Protein AF-A0A354Z7L0-F1 (afdb_monomer)

Foldseek 3Di:
DDDDDPPPPDDDDFFEKEDECQQDCPVVLVLVSLQVGQKYKYAQNHDYPDPQPPVQPPPQWGWDWDFSDDPVDTQIWIKIKHADVVPVRSRGIIMMTHSFHFPDWDWQDFPDPVFRTWIWTQGPVGIETHDAFDQDDQVRLVNRVLRRVVPDDAFYKYWYFSNHALVVCVVVVHHDQWDWAFDPWDQFLVTGGGTTMIHNDDDPDDDDDWDDDPHRGTMD

Nearest PDB structures (foldseek):
  2f1n-assembly1_A  TM=7.879E-01  e=2.166E-12  Escherichia coli
  6vx4-assembly1_F  TM=7.990E-01  e=5.292E-12  Salmonella enterica subsp. enterica serovar Typhi str. CT18
  6zj8-assembly5_E  TM=4.814E-01  e=3.486E+00  Bordetella pertussis Tohama I
  6zj8-assembly7_G  TM=3.966E-01  e=4.168E+00  Bordetella pertussis Tohama I
  4i5s-assembly1_B  TM=3.093E-01  e=9.595E+00  Streptococcus mutans UA159

Structure (mmCIF, N/CA/C/O backbone):
data_AF-A0A354Z7L0-F1
#
_entry.id   AF-A0A354Z7L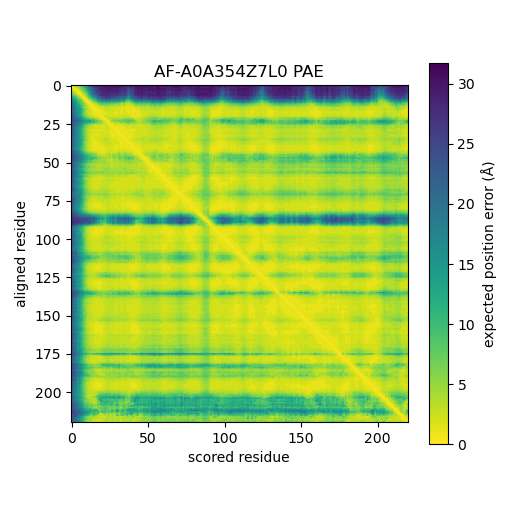0-F1
#
loop_
_atom_site.group_PDB
_atom_site.id
_atom_site.type_symbol
_atom_site.label_atom_id
_atom_site.label_alt_id
_atom_site.label_comp_id
_atom_site.label_asym_id
_atom_site.label_entity_id
_atom_site.label_seq_id
_atom_site.pdbx_PDB_ins_code
_atom_site.Cartn_x
_atom_site.Cartn_y
_atom_site.Cartn_z
_atom_site.occupancy
_atom_site.B_iso_or_equiv
_atom_site.auth_seq_id
_atom_site.auth_comp_id
_atom_site.auth_asym_id
_atom_site.auth_atom_id
_atom_site.pdbx_PDB_model_num
ATOM 1 N N . MET A 1 1 ? -7.844 -40.130 16.428 1.00 46.38 1 MET A N 1
ATOM 2 C CA . MET A 1 1 ? -7.845 -38.692 16.078 1.00 46.38 1 MET A CA 1
ATOM 3 C C . MET A 1 1 ? -6.907 -38.499 14.895 1.00 46.38 1 MET A C 1
ATOM 5 O O . MET A 1 1 ? -5.759 -38.915 15.020 1.00 46.38 1 MET A O 1
ATOM 9 N N . PRO A 1 2 ? -7.361 -37.985 13.740 1.00 39.88 2 PRO A N 1
ATOM 10 C CA . PRO A 1 2 ? -6.470 -37.783 12.602 1.00 39.88 2 PRO A CA 1
ATOM 11 C C . PRO A 1 2 ? -5.439 -36.697 12.940 1.00 39.88 2 PRO A C 1
ATOM 13 O O . PRO A 1 2 ? -5.799 -35.607 13.385 1.00 39.88 2 PRO A O 1
ATOM 16 N N . LYS A 1 3 ? -4.151 -37.025 12.777 1.00 42.66 3 LYS A N 1
ATOM 17 C CA . LYS A 1 3 ? -3.035 -36.082 12.919 1.00 42.66 3 LYS A CA 1
ATOM 18 C C . LYS A 1 3 ? -3.167 -35.022 11.824 1.00 42.66 3 LYS A C 1
ATOM 20 O O . LYS A 1 3 ? -3.229 -35.373 10.650 1.00 42.66 3 LYS A O 1
ATOM 25 N N . GLN A 1 4 ? -3.232 -33.748 12.209 1.00 42.94 4 GLN A N 1
ATOM 26 C CA . GLN A 1 4 ? -3.106 -32.644 11.258 1.00 42.94 4 GLN A CA 1
ATOM 27 C C . GLN A 1 4 ? -1.730 -32.728 10.593 1.00 42.94 4 GLN A C 1
ATOM 29 O O . GLN A 1 4 ? -0.717 -32.833 11.285 1.00 42.94 4 GLN A O 1
ATOM 34 N N . ASP A 1 5 ? -1.710 -32.711 9.262 1.00 45.84 5 ASP A N 1
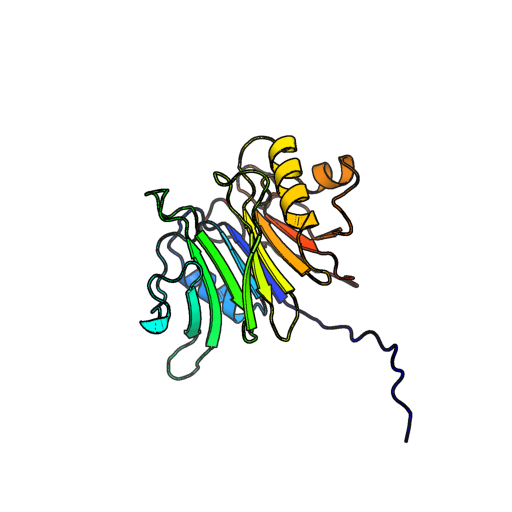ATOM 35 C CA . ASP A 1 5 ? -0.480 -32.634 8.481 1.00 45.84 5 ASP A CA 1
ATOM 36 C C . ASP A 1 5 ? 0.184 -31.265 8.734 1.00 45.84 5 ASP A C 1
ATOM 38 O O . ASP A 1 5 ? -0.417 -30.231 8.416 1.00 45.84 5 ASP A O 1
ATOM 42 N N . PRO A 1 6 ? 1.400 -31.219 9.309 1.00 48.91 6 PRO A N 1
ATOM 43 C CA . PRO A 1 6 ? 2.107 -29.969 9.581 1.00 48.91 6 PRO A CA 1
ATOM 44 C C . PRO A 1 6 ? 2.493 -29.195 8.306 1.00 48.91 6 PRO A C 1
ATOM 46 O O . PRO A 1 6 ? 2.913 -28.043 8.412 1.00 48.91 6 PRO A O 1
ATOM 49 N N . ASN A 1 7 ? 2.326 -29.786 7.115 1.00 45.81 7 ASN A N 1
ATOM 50 C CA . ASN A 1 7 ? 2.618 -29.166 5.821 1.00 45.81 7 ASN A CA 1
ATOM 51 C C . ASN A 1 7 ? 1.381 -28.646 5.069 1.00 45.81 7 ASN A C 1
ATOM 53 O O . ASN A 1 7 ? 1.510 -28.176 3.933 1.00 45.81 7 ASN A O 1
ATOM 57 N N . ALA A 1 8 ? 0.187 -28.683 5.671 1.00 45.38 8 ALA A N 1
ATOM 58 C CA . ALA A 1 8 ? -1.007 -28.114 5.053 1.00 45.38 8 ALA A CA 1
ATOM 59 C C . ALA A 1 8 ? -0.840 -26.593 4.869 1.00 45.38 8 ALA A C 1
ATOM 61 O O . ALA A 1 8 ? -1.015 -25.796 5.795 1.00 45.38 8 ALA A O 1
ATOM 62 N N . THR A 1 9 ? -0.491 -26.177 3.649 1.00 54.75 9 THR A N 1
ATOM 63 C CA . THR A 1 9 ? -0.377 -24.762 3.290 1.00 54.75 9 THR A CA 1
ATOM 64 C C . THR A 1 9 ? -1.772 -24.158 3.372 1.00 54.75 9 THR A C 1
ATOM 66 O O . THR A 1 9 ? -2.635 -24.443 2.545 1.00 54.75 9 THR A O 1
ATOM 69 N N . THR A 1 10 ? -2.034 -23.359 4.404 1.00 57.91 10 THR A N 1
ATOM 70 C CA . THR A 1 10 ? -3.358 -22.776 4.623 1.00 57.91 10 THR A CA 1
ATOM 71 C C . THR A 1 10 ? -3.603 -21.691 3.574 1.00 57.91 10 THR A C 1
ATOM 73 O O . THR A 1 10 ? -3.111 -20.567 3.691 1.00 57.91 10 THR A O 1
ATOM 76 N N . THR A 1 11 ? -4.353 -22.018 2.520 1.00 69.25 11 THR A N 1
ATOM 77 C CA . THR A 1 11 ? -4.775 -21.036 1.516 1.00 69.25 11 THR A CA 1
ATOM 78 C C . THR A 1 11 ? -5.733 -20.040 2.161 1.00 69.25 11 THR A C 1
ATOM 80 O O . THR A 1 11 ? -6.809 -20.405 2.634 1.00 69.25 11 THR A O 1
ATOM 83 N N . ARG A 1 12 ? -5.364 -18.755 2.165 1.00 77.88 12 ARG A N 1
ATOM 84 C CA . ARG A 1 12 ? -6.198 -17.678 2.711 1.00 77.88 12 ARG A CA 1
ATOM 85 C C . ARG A 1 12 ? -6.602 -16.701 1.618 1.00 77.88 12 ARG A C 1
ATOM 87 O O . ARG A 1 12 ? -5.752 -16.033 1.036 1.00 77.88 12 ARG A O 1
ATOM 94 N N . LYS A 1 13 ? -7.911 -16.556 1.403 1.00 85.75 13 LYS A N 1
ATOM 95 C CA . LYS A 1 13 ? -8.469 -15.507 0.542 1.00 85.75 13 LYS A CA 1
ATOM 96 C C . LYS A 1 13 ? -8.341 -14.146 1.228 1.00 85.75 13 LYS A C 1
ATOM 98 O O . LYS A 1 13 ? -8.629 -14.033 2.420 1.00 85.75 13 LYS A O 1
ATOM 103 N N . ARG A 1 14 ? -7.905 -13.129 0.482 1.00 87.94 14 ARG A N 1
ATOM 104 C CA . ARG A 1 14 ? -7.758 -11.750 0.966 1.00 87.94 14 ARG A CA 1
ATOM 105 C C . ARG A 1 14 ? -8.180 -10.761 -0.099 1.00 87.94 14 ARG A C 1
ATOM 107 O O . ARG A 1 14 ? -7.922 -10.990 -1.279 1.00 87.94 14 ARG A O 1
ATOM 114 N N . LYS A 1 15 ? -8.771 -9.654 0.336 1.00 93.31 15 LYS A N 1
ATOM 115 C CA . LYS A 1 15 ? -8.988 -8.476 -0.502 1.00 93.31 15 LYS A CA 1
ATOM 116 C C . LYS A 1 15 ? -7.972 -7.412 -0.114 1.00 93.31 15 LYS A C 1
ATOM 118 O O . LYS A 1 15 ? -8.000 -6.913 1.009 1.00 93.31 15 LYS A O 1
ATOM 123 N N . ILE A 1 16 ? -7.067 -7.087 -1.023 1.00 94.06 16 ILE A N 1
ATOM 124 C CA . ILE A 1 16 ? -6.065 -6.038 -0.836 1.00 94.06 16 ILE A CA 1
ATOM 125 C C . ILE A 1 16 ? -6.309 -4.951 -1.877 1.00 94.06 16 ILE A C 1
ATOM 127 O O . ILE A 1 16 ? -6.764 -5.269 -2.969 1.00 94.06 16 ILE A O 1
ATOM 131 N N . GLY A 1 17 ? -6.041 -3.700 -1.521 1.00 95.38 17 GLY A N 1
ATOM 132 C CA . GLY A 1 17 ? -6.197 -2.560 -2.416 1.00 95.38 17 GLY A CA 1
ATOM 133 C C . GLY A 1 17 ? -5.012 -1.604 -2.340 1.00 95.38 17 GLY A C 1
ATOM 134 O O . GLY A 1 17 ? -4.324 -1.528 -1.313 1.00 95.38 17 GLY A O 1
ATOM 135 N N . THR A 1 18 ? -4.773 -0.860 -3.413 1.00 96.88 18 THR A N 1
ATOM 136 C CA . THR A 1 18 ? -3.869 0.284 -3.409 1.00 96.88 18 THR A CA 1
ATOM 137 C C . THR A 1 18 ? -4.400 1.453 -4.227 1.00 96.88 18 THR A C 1
ATOM 139 O O . THR A 1 18 ? -5.145 1.262 -5.186 1.00 96.88 18 THR A O 1
ATOM 142 N N . TRP A 1 19 ? -4.067 2.675 -3.810 1.00 95.50 19 TRP A N 1
ATOM 143 C CA . TRP A 1 19 ? -4.499 3.878 -4.506 1.00 95.50 19 TRP A CA 1
ATOM 144 C C . TRP A 1 19 ? -3.589 5.081 -4.219 1.00 95.50 19 TRP A C 1
ATOM 146 O O . TRP A 1 19 ? -3.439 5.504 -3.065 1.00 95.50 19 TRP A O 1
ATOM 156 N N . ASN A 1 20 ? -3.056 5.679 -5.287 1.00 94.38 20 ASN A N 1
ATOM 157 C CA . ASN A 1 20 ? -2.434 6.996 -5.253 1.00 94.38 20 ASN A CA 1
ATOM 158 C C . ASN A 1 20 ? -3.501 8.106 -5.350 1.00 94.38 20 ASN A C 1
ATOM 160 O O . ASN A 1 20 ? -4.166 8.301 -6.370 1.00 94.38 20 ASN A O 1
ATOM 164 N N . MET A 1 21 ? -3.669 8.855 -4.263 1.00 92.69 21 MET A N 1
ATOM 165 C CA . MET A 1 21 ? -4.727 9.854 -4.127 1.00 92.69 21 MET A CA 1
ATOM 166 C C . MET A 1 21 ? -4.380 11.213 -4.757 1.00 92.69 21 MET A C 1
ATOM 168 O O . MET A 1 21 ? -5.267 12.057 -4.827 1.00 92.69 21 MET A O 1
ATOM 172 N N . GLN A 1 22 ? -3.134 11.466 -5.178 1.00 86.62 22 GLN A N 1
ATOM 173 C CA . GLN A 1 22 ? -2.674 12.764 -5.716 1.00 86.62 22 GLN A CA 1
ATOM 174 C C . GLN A 1 22 ? -3.018 14.004 -4.867 1.00 86.62 22 GLN A C 1
ATOM 176 O O . GLN A 1 22 ? -3.301 15.097 -5.362 1.00 86.62 22 GLN A O 1
ATOM 181 N N . GLY A 1 23 ? -3.030 13.860 -3.549 1.00 80.12 23 GLY A N 1
ATOM 182 C CA . GLY A 1 23 ? -3.433 14.915 -2.623 1.00 80.12 23 GLY A CA 1
ATOM 183 C C . GLY A 1 23 ? -4.947 15.121 -2.524 1.00 80.12 23 GLY A C 1
ATOM 184 O O . GLY A 1 23 ? -5.374 16.061 -1.852 1.00 80.12 23 GLY A O 1
ATOM 185 N N . SER A 1 24 ? -5.759 14.266 -3.155 1.00 80.12 24 SER A N 1
ATOM 186 C CA . SER A 1 24 ? -7.216 14.266 -3.018 1.00 80.12 24 SER A CA 1
ATOM 187 C C . SER A 1 24 ? -7.622 14.121 -1.554 1.00 80.12 24 SER A C 1
ATOM 189 O O . SER A 1 24 ? -7.037 13.360 -0.788 1.00 80.12 24 SER A O 1
ATOM 191 N N . THR A 1 25 ? -8.676 14.828 -1.161 1.00 78.25 25 THR A N 1
ATOM 192 C CA . THR A 1 25 ? -9.272 14.741 0.178 1.00 78.25 25 THR A CA 1
ATOM 193 C C . THR A 1 25 ? -10.512 13.843 0.195 1.00 78.25 25 THR A C 1
ATOM 195 O O . THR A 1 25 ? -11.283 13.863 1.158 1.00 78.25 25 THR A O 1
ATOM 198 N N . ASN A 1 26 ? -10.722 13.018 -0.844 1.00 85.00 26 ASN A N 1
ATOM 199 C CA . ASN A 1 26 ? -11.892 12.144 -0.972 1.00 85.00 26 ASN A CA 1
ATOM 200 C C . ASN A 1 26 ? -11.814 10.890 -0.079 1.00 85.00 26 ASN A C 1
ATOM 202 O O . ASN A 1 26 ? -11.800 9.737 -0.515 1.00 85.00 26 ASN A O 1
ATOM 206 N N . TRP A 1 27 ? -11.823 11.116 1.228 1.00 88.44 27 TRP A N 1
ATOM 207 C CA . TRP A 1 27 ? -11.784 10.063 2.236 1.00 88.44 27 TRP A CA 1
ATOM 208 C C . TRP A 1 27 ? -13.086 9.266 2.355 1.00 88.44 27 TRP A C 1
ATOM 210 O O . TRP A 1 27 ? -13.089 8.188 2.950 1.00 88.44 27 TRP A O 1
ATOM 220 N N . ASN A 1 28 ? -14.183 9.735 1.753 1.00 89.19 28 ASN A N 1
ATOM 221 C CA . ASN A 1 28 ? -15.405 8.940 1.611 1.00 89.19 28 ASN A CA 1
ATOM 222 C C . ASN A 1 28 ? -15.177 7.738 0.687 1.00 89.19 28 ASN A C 1
ATOM 224 O O . ASN A 1 28 ? -15.649 6.637 0.977 1.00 89.19 28 ASN A O 1
ATOM 228 N N . GLN A 1 29 ? -14.394 7.929 -0.374 1.00 90.56 29 GLN A N 1
ATOM 229 C CA . GLN A 1 29 ? -13.997 6.860 -1.280 1.00 90.56 29 GLN A CA 1
ATOM 230 C C . GLN A 1 29 ? -13.016 5.891 -0.598 1.00 90.56 29 GLN A C 1
ATOM 232 O O . GLN A 1 29 ? -13.248 4.682 -0.616 1.00 90.56 29 GLN A O 1
ATOM 237 N N . VAL A 1 30 ? -12.022 6.406 0.141 1.00 92.31 30 VAL A N 1
ATOM 238 C CA . VAL A 1 30 ? -11.156 5.571 1.003 1.00 92.31 30 VAL A CA 1
ATOM 239 C C . VAL A 1 30 ? -11.989 4.744 1.983 1.00 92.31 30 VAL A C 1
ATOM 241 O O . VAL A 1 30 ? -11.768 3.548 2.140 1.00 92.31 30 VAL A O 1
ATOM 244 N N . LYS A 1 31 ? -12.989 5.359 2.623 1.00 92.69 31 LYS A N 1
ATOM 245 C CA . LYS A 1 31 ? -13.903 4.686 3.549 1.00 92.69 31 LYS A CA 1
ATOM 246 C C . LYS A 1 31 ? -14.678 3.557 2.876 1.00 92.69 31 L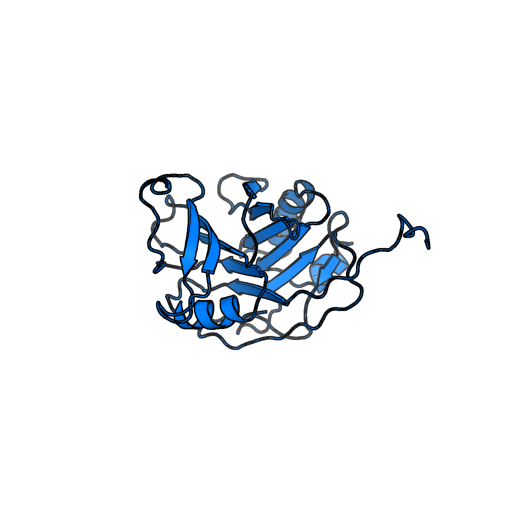YS A C 1
ATOM 248 O O . LYS A 1 31 ? -14.913 2.544 3.527 1.00 92.69 31 LYS A O 1
ATOM 253 N N . ARG A 1 32 ? -15.090 3.705 1.614 1.00 92.12 32 ARG A N 1
ATOM 254 C CA . ARG A 1 32 ? -15.746 2.627 0.859 1.00 92.12 32 ARG A CA 1
ATOM 255 C C . ARG A 1 32 ? -14.783 1.464 0.621 1.00 92.12 32 ARG A C 1
ATOM 257 O O . ARG A 1 32 ? -15.131 0.340 0.966 1.00 92.12 32 ARG A O 1
ATOM 264 N N . ILE A 1 33 ? -13.583 1.745 0.112 1.00 92.62 33 ILE A N 1
ATOM 265 C CA . ILE A 1 33 ? -12.576 0.719 -0.201 1.00 92.62 33 ILE A CA 1
ATOM 266 C C . ILE A 1 33 ? -12.140 -0.004 1.080 1.00 92.62 33 ILE A C 1
ATOM 268 O O . ILE A 1 33 ? -12.260 -1.220 1.174 1.00 92.62 33 ILE A O 1
ATOM 272 N N . ALA A 1 34 ? -11.772 0.736 2.130 1.00 93.31 34 ALA A N 1
ATOM 273 C CA . ALA A 1 34 ? -11.310 0.183 3.407 1.00 93.31 34 ALA A CA 1
ATOM 274 C C . ALA A 1 34 ? -12.345 -0.716 4.114 1.00 93.31 34 ALA A C 1
ATOM 276 O O . ALA A 1 34 ? -11.987 -1.547 4.955 1.00 93.31 34 ALA A O 1
ATOM 277 N N . LYS A 1 35 ? -13.642 -0.551 3.816 1.00 92.12 35 LYS A N 1
ATOM 278 C CA . LYS A 1 35 ? -14.691 -1.451 4.315 1.00 92.12 35 LYS A CA 1
ATOM 279 C C . LYS A 1 35 ? -14.670 -2.807 3.616 1.00 92.12 35 LYS A C 1
ATOM 281 O O . LYS A 1 35 ? -14.923 -3.796 4.300 1.00 92.12 35 LYS A O 1
ATOM 286 N N . ASP A 1 36 ? -14.385 -2.837 2.315 1.00 91.00 36 ASP A N 1
ATOM 287 C CA . ASP A 1 36 ? -14.387 -4.059 1.502 1.00 91.00 36 ASP A CA 1
ATOM 288 C C . ASP A 1 36 ? -13.017 -4.751 1.443 1.00 91.00 36 ASP A C 1
ATOM 290 O O . ASP A 1 36 ? -12.940 -5.938 1.144 1.00 91.00 36 ASP A O 1
ATOM 294 N N . THR A 1 37 ? -11.934 -4.051 1.777 1.00 93.00 37 THR A N 1
ATOM 295 C CA . THR A 1 37 ? -10.582 -4.618 1.797 1.00 93.00 37 THR A CA 1
ATOM 296 C C . THR A 1 37 ? -10.143 -5.043 3.197 1.00 93.00 37 THR A C 1
ATOM 298 O O . THR A 1 37 ? -10.430 -4.374 4.195 1.00 93.00 37 THR A O 1
ATOM 301 N N . ASP A 1 38 ? -9.355 -6.112 3.265 1.00 94.31 38 ASP A N 1
ATOM 302 C CA . ASP A 1 38 ? -8.589 -6.492 4.452 1.00 94.31 38 ASP A CA 1
ATOM 303 C C . ASP A 1 38 ? -7.350 -5.597 4.629 1.00 94.31 38 ASP A C 1
ATOM 305 O O . ASP A 1 38 ? -6.942 -5.323 5.760 1.00 94.31 38 ASP A O 1
ATOM 309 N N . LEU A 1 39 ? -6.791 -5.106 3.517 1.00 94.88 39 LEU A N 1
ATOM 310 C CA . LEU A 1 39 ? -5.653 -4.192 3.474 1.00 94.88 39 LEU A CA 1
ATOM 311 C C . LEU A 1 39 ? -5.853 -3.112 2.410 1.00 94.88 39 LEU A C 1
ATOM 313 O O . LEU A 1 39 ? -6.246 -3.427 1.291 1.00 94.88 39 LEU A O 1
ATOM 317 N N . LEU A 1 40 ? -5.480 -1.874 2.719 1.00 97.06 40 LEU A N 1
ATOM 318 C CA . LEU A 1 40 ? -5.406 -0.786 1.755 1.00 97.06 40 LEU A CA 1
ATOM 319 C C . LEU A 1 40 ? -4.106 0.013 1.926 1.00 97.06 40 LEU A C 1
ATOM 321 O O . LEU A 1 40 ? -3.840 0.548 3.004 1.00 97.06 40 LEU A O 1
ATOM 325 N N . ALA A 1 41 ? -3.308 0.092 0.861 1.00 97.94 41 ALA A N 1
ATOM 326 C CA . ALA A 1 41 ? -2.094 0.900 0.778 1.00 97.94 41 ALA A CA 1
ATOM 327 C C . ALA A 1 41 ? -2.374 2.199 0.011 1.00 97.94 41 ALA A C 1
ATOM 329 O O . ALA A 1 41 ? -2.734 2.154 -1.163 1.00 97.94 41 ALA A O 1
ATOM 330 N N . LEU A 1 42 ? -2.204 3.350 0.655 1.00 96.62 42 LEU A N 1
ATOM 331 C CA . LEU A 1 42 ? -2.458 4.653 0.038 1.00 96.62 42 LEU A CA 1
ATOM 332 C C . LEU A 1 42 ? -1.182 5.473 -0.077 1.00 96.62 42 LEU A C 1
ATOM 334 O O . LEU A 1 42 ? -0.307 5.405 0.800 1.00 96.62 42 LEU A O 1
ATOM 338 N N . GLN A 1 43 ? -1.125 6.282 -1.128 1.00 95.56 43 GLN A N 1
ATOM 339 C CA . GLN A 1 43 ? -0.061 7.242 -1.388 1.00 95.56 43 GLN A CA 1
ATOM 340 C C . GLN A 1 43 ? -0.657 8.632 -1.621 1.00 95.56 43 GLN A C 1
ATOM 342 O O . GLN A 1 43 ? -1.783 8.755 -2.096 1.00 95.56 43 GLN A O 1
ATOM 347 N N . GLU A 1 44 ? 0.105 9.674 -1.282 1.00 92.50 44 GLU A N 1
ATOM 348 C CA . GLU A 1 44 ? -0.270 11.081 -1.505 1.00 92.50 44 GLU A CA 1
ATOM 349 C C . GLU A 1 44 ? -1.666 11.425 -0.965 1.00 92.50 44 GLU A C 1
ATOM 351 O O . GLU A 1 44 ? -2.489 12.027 -1.638 1.00 92.50 44 GLU A O 1
ATOM 356 N N . THR A 1 45 ? -1.972 11.036 0.267 1.00 88.50 45 THR A N 1
ATOM 357 C CA . THR A 1 45 ? -3.336 11.104 0.820 1.00 88.50 45 THR A CA 1
ATOM 358 C C . THR A 1 45 ? -3.842 12.509 1.156 1.00 88.50 45 THR A C 1
ATOM 36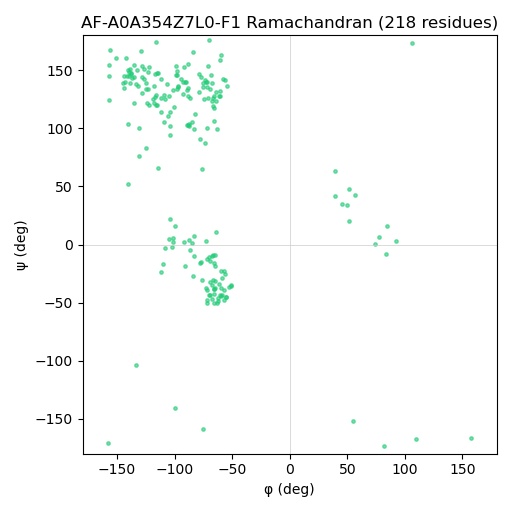0 O O . THR A 1 45 ? -4.917 12.639 1.744 1.00 88.50 45 THR A O 1
ATOM 363 N N . GLY A 1 46 ? -3.053 13.548 0.868 1.00 81.88 46 GLY A N 1
ATOM 364 C CA . GLY A 1 46 ? -3.372 14.926 1.223 1.00 81.88 46 GLY A CA 1
ATOM 365 C C . GLY A 1 46 ? -3.652 15.090 2.718 1.00 81.88 46 GLY A C 1
ATOM 366 O O . GLY A 1 46 ? -3.183 14.323 3.565 1.00 81.88 46 GLY A O 1
ATOM 367 N N . SER A 1 47 ? -4.481 16.081 3.045 1.00 80.44 47 SER A N 1
ATOM 368 C CA . SER A 1 47 ? -5.015 16.243 4.397 1.00 80.44 47 SER A CA 1
ATOM 369 C C . SER A 1 47 ? -5.935 15.077 4.767 1.00 80.44 47 SER A C 1
ATOM 371 O O . SER A 1 47 ? -6.888 14.767 4.050 1.00 80.44 47 SER A O 1
ATOM 373 N N . HIS A 1 48 ? -5.680 14.454 5.919 1.00 80.94 48 HIS A N 1
ATOM 374 C CA . HIS A 1 48 ? -6.469 13.327 6.409 1.00 80.94 48 HIS A CA 1
ATOM 375 C C . HIS A 1 48 ? -7.539 13.741 7.440 1.00 80.94 48 HIS A C 1
ATOM 377 O O . HIS A 1 48 ? -7.300 14.628 8.261 1.00 80.94 48 HIS A O 1
ATOM 383 N N . PRO A 1 49 ? -8.688 13.043 7.520 1.00 82.00 49 PRO A N 1
ATOM 384 C CA . PRO A 1 49 ? -9.744 13.303 8.499 1.00 82.00 49 PRO A CA 1
ATOM 385 C C . PRO A 1 49 ? -9.523 12.541 9.814 1.00 82.00 49 PRO A C 1
ATOM 387 O O . PRO A 1 49 ? -10.389 12.540 10.693 1.00 82.00 49 PRO A O 1
ATOM 390 N N . PHE A 1 50 ? -8.408 11.816 9.947 1.00 86.44 50 PHE A N 1
ATOM 391 C CA . PHE A 1 50 ? -8.164 10.994 11.120 1.00 86.44 50 PHE A CA 1
ATOM 392 C C . PHE A 1 50 ? -8.099 11.836 12.392 1.00 86.44 50 PHE A C 1
ATOM 394 O O . PHE A 1 50 ? -7.300 12.762 12.518 1.00 86.44 50 PHE A O 1
ATOM 401 N N . ARG A 1 51 ? -8.893 11.436 13.385 1.00 86.88 51 ARG A N 1
ATOM 402 C CA . ARG A 1 51 ? -8.706 11.870 14.768 1.00 86.88 51 ARG A CA 1
ATOM 403 C C . ARG A 1 51 ? -7.559 11.071 15.368 1.00 86.88 51 ARG A C 1
ATOM 405 O O . ARG A 1 51 ? -7.768 9.973 15.881 1.00 86.88 51 ARG A O 1
ATOM 412 N N . VAL A 1 52 ? -6.350 11.608 15.244 1.00 88.50 52 VAL A N 1
ATOM 413 C CA . VAL A 1 52 ? -5.143 10.986 15.788 1.00 88.50 52 VAL A CA 1
ATOM 414 C C . VAL A 1 52 ? -5.167 11.101 17.319 1.00 88.50 52 VAL A C 1
ATOM 416 O O . VAL A 1 52 ? -5.322 12.207 17.842 1.00 88.50 52 VAL A O 1
ATOM 419 N N . PRO A 1 53 ? -5.019 9.992 18.068 1.00 92.00 53 PRO A N 1
ATOM 420 C CA . PRO A 1 53 ? -4.898 10.048 19.521 1.00 92.00 53 PRO A CA 1
ATOM 421 C C . PRO A 1 53 ? -3.708 10.914 19.944 1.00 92.00 53 PRO A C 1
ATOM 423 O O . PRO A 1 53 ? -2.642 10.830 19.337 1.00 92.00 53 PRO A O 1
ATOM 426 N N . LYS A 1 54 ? -3.844 11.682 21.035 1.00 92.62 54 LYS A N 1
ATOM 427 C CA . LYS A 1 54 ? -2.762 12.545 21.555 1.00 92.62 54 LYS A CA 1
ATOM 428 C C . LYS A 1 54 ? -1.436 11.792 21.740 1.00 92.62 54 LYS A C 1
ATOM 430 O O . LYS A 1 54 ? -0.385 12.333 21.432 1.00 92.62 54 LYS A O 1
ATOM 435 N N . SER A 1 55 ? -1.490 10.519 22.144 1.00 93.50 55 SER A N 1
ATOM 436 C CA . SER A 1 55 ? -0.318 9.645 22.325 1.00 93.50 55 SER A CA 1
ATOM 437 C C . SER A 1 55 ? 0.440 9.290 21.037 1.00 93.50 55 SER A C 1
ATOM 439 O O . SER A 1 55 ? 1.497 8.661 21.100 1.00 93.50 55 SER A O 1
ATOM 441 N N . GLN A 1 56 ? -0.105 9.626 19.868 1.00 92.62 56 GLN A N 1
ATOM 442 C CA . GLN A 1 56 ? 0.499 9.376 18.558 1.00 92.62 56 GLN A CA 1
ATOM 443 C C . GLN A 1 56 ? 0.966 10.658 17.868 1.00 92.62 56 GLN A C 1
ATOM 445 O O . GLN A 1 56 ? 1.774 10.583 16.946 1.00 92.62 56 GLN A O 1
ATOM 450 N N . VAL A 1 57 ? 0.492 11.824 18.309 1.00 87.25 57 VAL A N 1
ATOM 451 C CA . VAL A 1 57 ? 0.884 13.110 17.728 1.00 87.25 57 VAL A CA 1
ATOM 452 C C . VAL A 1 57 ? 2.396 13.301 17.872 1.00 87.25 57 VAL A C 1
ATOM 454 O O . VAL A 1 57 ? 2.963 13.074 18.935 1.00 87.25 57 VAL A O 1
ATOM 457 N N . GLY A 1 58 ? 3.053 13.695 16.779 1.00 84.38 58 GLY A N 1
ATOM 458 C CA . GLY A 1 58 ? 4.497 13.954 16.746 1.00 84.38 58 GLY A CA 1
ATOM 459 C C . GLY A 1 58 ? 5.376 12.717 16.548 1.00 84.38 58 GLY A C 1
ATOM 460 O O . GLY A 1 58 ? 6.569 12.872 16.298 1.00 84.38 58 GLY A O 1
ATOM 461 N N . LYS A 1 59 ? 4.819 11.4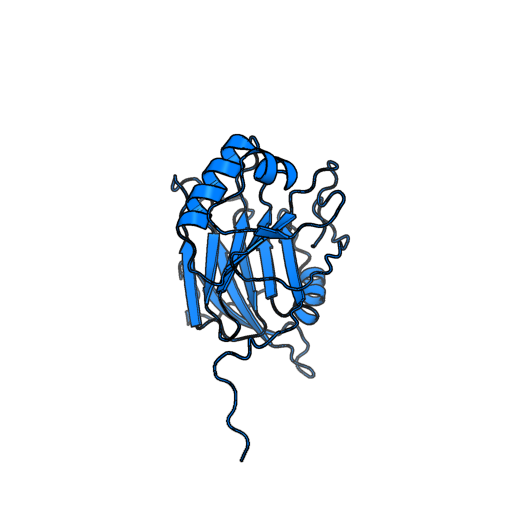98 16.589 1.00 89.31 59 LYS A N 1
ATOM 462 C CA . LYS A 1 59 ? 5.590 10.290 16.270 1.00 89.31 59 LYS A CA 1
ATOM 463 C C . LYS A 1 59 ? 5.966 10.256 14.783 1.00 89.31 59 LYS A C 1
ATOM 465 O O . LYS A 1 59 ? 5.147 10.663 13.958 1.00 89.31 59 LYS A O 1
ATOM 470 N N . PRO A 1 60 ? 7.146 9.707 14.422 1.00 90.81 60 PRO A N 1
ATOM 471 C CA . PRO A 1 60 ? 7.552 9.564 13.022 1.00 90.81 60 PRO A CA 1
ATOM 472 C C . PRO A 1 60 ? 6.542 8.766 12.194 1.00 90.81 60 PRO A C 1
ATOM 474 O O . PRO A 1 60 ? 6.256 9.117 11.057 1.00 90.81 60 PRO A O 1
ATOM 477 N N . ILE A 1 61 ? 5.971 7.717 12.790 1.00 95.50 61 ILE A N 1
ATOM 478 C CA . ILE A 1 61 ? 4.852 6.956 12.238 1.00 95.50 61 ILE A CA 1
ATOM 479 C C . ILE A 1 61 ? 3.738 6.976 13.277 1.00 95.50 61 ILE A C 1
ATOM 481 O O . ILE A 1 61 ? 3.923 6.524 14.411 1.00 95.50 61 ILE A O 1
ATOM 485 N N . MET A 1 62 ? 2.574 7.478 12.887 1.00 95.25 62 MET A N 1
ATOM 486 C CA . MET A 1 62 ? 1.386 7.482 13.729 1.00 95.25 62 MET A CA 1
ATOM 487 C C . MET A 1 62 ? 0.646 6.158 13.545 1.00 95.25 62 MET A C 1
ATOM 489 O O . MET A 1 62 ? 0.333 5.773 12.420 1.00 95.25 62 MET A O 1
ATOM 493 N N . ARG A 1 63 ? 0.363 5.456 14.647 1.00 95.94 63 ARG A N 1
ATOM 494 C CA . ARG A 1 63 ? -0.382 4.190 14.645 1.00 95.94 63 ARG A CA 1
ATOM 495 C C . ARG A 1 63 ? -1.615 4.280 15.523 1.00 95.94 63 ARG A C 1
ATOM 497 O O . ARG A 1 63 ? -1.503 4.507 16.726 1.00 95.94 63 ARG A O 1
ATOM 504 N N . PHE A 1 64 ? -2.793 4.089 14.949 1.00 96.62 64 PHE A N 1
ATOM 505 C CA . PHE A 1 64 ? -4.047 4.225 15.687 1.00 96.62 64 PHE A CA 1
ATOM 506 C C . PHE A 1 64 ? -5.178 3.434 15.036 1.00 96.62 64 PHE A C 1
ATOM 508 O O . PHE A 1 64 ? -5.074 2.979 13.902 1.00 96.62 64 PHE A O 1
ATOM 515 N N . THR A 1 65 ? -6.280 3.286 15.762 1.00 96.50 65 THR A N 1
ATOM 516 C CA . THR A 1 65 ? -7.514 2.703 15.234 1.00 96.50 65 THR A CA 1
ATOM 517 C C . THR A 1 65 ? -8.458 3.817 14.797 1.00 96.50 65 THR A C 1
ATOM 519 O O . THR A 1 65 ? -8.648 4.793 15.523 1.00 96.50 65 THR A O 1
ATOM 522 N N . HIS A 1 66 ? -9.072 3.670 13.625 1.00 95.12 66 HIS A N 1
ATOM 523 C CA . HIS A 1 66 ? -10.069 4.597 13.101 1.00 95.12 66 HIS A CA 1
ATOM 524 C C . HIS A 1 66 ? -11.368 3.868 12.748 1.00 95.12 66 HIS A C 1
ATOM 526 O O . HIS A 1 66 ? -11.347 2.777 12.178 1.00 95.12 66 HIS A O 1
ATOM 532 N N . ASN A 1 67 ? -12.508 4.483 13.073 1.00 94.50 67 ASN A N 1
ATOM 533 C CA . ASN A 1 67 ? -13.824 3.950 12.740 1.00 94.50 67 ASN A CA 1
ATOM 534 C C . ASN A 1 67 ? -14.261 4.437 11.349 1.00 94.50 67 ASN A C 1
ATOM 536 O O . ASN A 1 67 ? -14.753 5.552 11.196 1.00 94.50 67 ASN A O 1
ATOM 540 N N . PHE A 1 68 ? -14.158 3.563 10.350 1.00 93.75 68 PHE A N 1
ATOM 541 C CA . PHE A 1 68 ? -14.669 3.771 8.993 1.00 93.75 68 PHE A CA 1
ATOM 542 C C . PHE A 1 68 ? -16.165 3.436 8.858 1.00 93.75 68 PHE A C 1
ATOM 544 O O . PHE A 1 68 ? -16.714 3.419 7.760 1.00 93.75 68 PHE A O 1
ATOM 551 N N . GLY A 1 69 ? -16.866 3.155 9.952 1.00 91.88 69 GLY A N 1
ATOM 552 C CA . GLY A 1 69 ? -18.295 2.867 9.989 1.00 91.88 69 GLY A CA 1
ATOM 553 C C . GLY A 1 69 ? -19.130 4.072 10.417 1.00 91.88 69 GLY A C 1
ATOM 554 O O . GLY A 1 69 ? -18.894 5.217 10.019 1.00 91.88 69 GLY A O 1
ATOM 555 N N . THR A 1 70 ? -20.149 3.782 11.217 1.00 91.06 70 THR A N 1
ATOM 556 C CA . THR A 1 70 ? -20.896 4.769 12.008 1.00 91.06 70 THR A CA 1
ATOM 557 C C . THR A 1 70 ? -20.692 4.463 13.492 1.00 91.06 70 THR A C 1
ATOM 559 O O . THR A 1 70 ? -20.109 3.436 13.841 1.00 91.06 70 THR A O 1
ATOM 562 N N . ARG A 1 71 ? -21.196 5.312 14.395 1.00 91.06 71 ARG A N 1
ATOM 563 C CA . ARG A 1 71 ? -21.188 4.997 15.835 1.00 91.06 71 ARG A CA 1
ATOM 564 C C . ARG A 1 71 ? -22.008 3.740 16.163 1.00 91.06 71 ARG A C 1
ATOM 566 O O . ARG A 1 71 ? -21.627 2.997 17.053 1.00 91.06 71 ARG A O 1
ATOM 573 N N . ARG A 1 72 ? -23.109 3.500 15.436 1.00 94.19 72 ARG A N 1
ATOM 574 C CA . ARG A 1 72 ? -24.024 2.361 15.659 1.00 94.19 72 ARG A CA 1
ATOM 575 C C . ARG A 1 72 ? -23.565 1.067 14.983 1.00 94.19 72 ARG A C 1
ATOM 577 O O . ARG A 1 72 ? -23.911 -0.013 15.434 1.00 94.19 72 ARG A O 1
ATOM 584 N N . ARG A 1 73 ? -22.813 1.176 13.887 1.00 93.06 73 ARG A N 1
ATOM 585 C CA . ARG A 1 73 ? -22.227 0.048 13.148 1.00 93.06 73 ARG A CA 1
ATOM 586 C C . ARG A 1 73 ? -20.749 0.353 12.906 1.00 93.06 73 ARG A C 1
ATOM 588 O O . ARG A 1 73 ? -20.407 0.837 11.818 1.00 93.06 73 ARG A O 1
ATOM 595 N N . PRO A 1 74 ? -19.901 0.213 13.941 1.00 93.88 74 PRO A N 1
ATOM 596 C CA . PRO A 1 74 ? -18.495 0.559 13.837 1.00 93.88 74 PRO A CA 1
ATOM 597 C C . PRO A 1 74 ? -17.772 -0.401 12.894 1.00 93.88 74 PRO A C 1
ATOM 599 O O . PRO A 1 74 ? -17.995 -1.607 12.912 1.00 93.88 74 PRO A O 1
ATOM 602 N N . ILE A 1 75 ? -16.886 0.154 12.073 1.00 95.12 75 ILE A N 1
ATOM 603 C CA . ILE A 1 75 ? -15.971 -0.601 11.217 1.00 95.12 75 ILE A CA 1
ATOM 604 C C . ILE A 1 75 ? -14.579 -0.097 11.554 1.00 95.12 75 ILE A C 1
ATOM 606 O O . ILE A 1 75 ? -14.059 0.828 10.933 1.00 95.12 75 ILE A O 1
ATOM 610 N N . ASN A 1 76 ? -14.017 -0.661 12.616 1.00 95.75 76 ASN A N 1
ATOM 611 C CA . ASN A 1 76 ? -12.701 -0.276 13.091 1.00 95.75 76 ASN A CA 1
ATOM 612 C C . ASN A 1 76 ? -11.626 -0.862 12.168 1.00 95.75 76 ASN A C 1
ATOM 614 O O . ASN A 1 76 ? -11.706 -2.021 11.747 1.00 95.75 76 ASN A O 1
ATOM 618 N N . ARG A 1 77 ? -10.644 -0.032 11.828 1.00 96.56 77 ARG A N 1
ATOM 619 C CA . ARG A 1 77 ? -9.438 -0.410 11.090 1.00 96.56 77 ARG A CA 1
ATOM 620 C C . ARG A 1 77 ? -8.221 0.167 11.782 1.00 96.56 77 ARG A C 1
ATOM 622 O O . ARG A 1 77 ? -8.299 1.236 12.389 1.00 96.56 77 ARG A O 1
ATOM 629 N N . HIS A 1 78 ? -7.107 -0.527 11.654 1.00 97.31 78 HIS A N 1
ATOM 630 C CA . HIS A 1 78 ? -5.819 -0.102 12.170 1.00 97.31 78 HIS A CA 1
ATOM 631 C C . HIS A 1 78 ? -5.076 0.654 11.079 1.00 97.31 78 HIS A C 1
ATOM 633 O O . HIS A 1 78 ? -4.981 0.189 9.948 1.00 97.31 78 HIS A O 1
ATOM 639 N N . VAL A 1 79 ? -4.585 1.836 11.416 1.00 97.69 79 VAL A N 1
ATOM 640 C CA . VAL A 1 79 ? -3.943 2.763 10.494 1.00 97.69 79 VAL A CA 1
ATOM 641 C C . VAL A 1 79 ? -2.503 2.948 10.940 1.00 97.69 79 VAL A C 1
ATOM 643 O O . VAL A 1 79 ? -2.258 3.289 12.098 1.00 97.69 79 VAL A O 1
ATOM 646 N N . ALA A 1 80 ? -1.564 2.743 10.022 1.00 97.69 80 ALA A N 1
ATOM 647 C CA . ALA A 1 80 ? -0.228 3.312 10.100 1.00 97.69 80 ALA A CA 1
ATOM 648 C C . ALA A 1 80 ? -0.153 4.466 9.102 1.00 97.69 80 ALA A C 1
ATOM 650 O O . ALA A 1 80 ? -0.496 4.299 7.933 1.00 97.69 80 ALA A O 1
ATOM 651 N N . TYR A 1 81 ? 0.281 5.628 9.573 1.00 95.75 81 TYR A N 1
ATOM 652 C CA . TYR A 1 81 ? 0.390 6.845 8.784 1.00 95.75 81 TYR A CA 1
ATOM 653 C C . TYR A 1 81 ? 1.788 7.429 8.933 1.00 95.75 81 TYR A C 1
ATOM 655 O O . TYR A 1 81 ? 2.273 7.625 10.052 1.00 95.75 81 TYR A O 1
ATOM 663 N N . TRP A 1 82 ? 2.405 7.742 7.803 1.00 93.94 82 TRP A N 1
ATOM 664 C CA . TRP A 1 82 ? 3.646 8.492 7.729 1.00 93.94 82 TRP A CA 1
ATOM 665 C C . TRP A 1 82 ? 3.486 9.655 6.755 1.00 93.94 82 TRP A C 1
ATOM 667 O O . TRP A 1 82 ? 2.828 9.530 5.723 1.00 93.94 82 TRP A O 1
ATOM 677 N N . GLU A 1 83 ? 4.130 10.772 7.073 1.00 89.69 83 GLU A N 1
ATOM 678 C CA . GLU A 1 83 ? 4.179 11.947 6.215 1.00 89.69 83 GLU A CA 1
ATOM 679 C C . GLU A 1 83 ? 5.536 12.629 6.326 1.00 89.69 83 GLU A C 1
ATOM 681 O O . GLU A 1 83 ? 6.050 12.869 7.423 1.00 89.69 83 GLU A O 1
ATOM 686 N N . ASN A 1 84 ? 6.096 12.990 5.176 1.00 85.50 84 ASN A N 1
ATOM 687 C CA . ASN A 1 84 ? 7.279 13.824 5.122 1.00 85.50 84 ASN A CA 1
ATOM 688 C C . ASN A 1 84 ? 6.900 15.305 5.227 1.00 85.50 84 ASN A C 1
ATOM 690 O O . ASN A 1 84 ? 6.565 15.953 4.234 1.00 85.50 84 ASN A O 1
ATOM 694 N N . LYS A 1 85 ? 7.040 15.851 6.436 1.00 73.56 85 LYS A N 1
ATOM 695 C CA . LYS A 1 85 ? 6.740 17.256 6.748 1.00 73.56 85 LYS A CA 1
ATOM 696 C C . LYS A 1 85 ? 7.720 18.271 6.151 1.00 73.56 85 LYS A C 1
ATOM 698 O O . LYS A 1 85 ? 7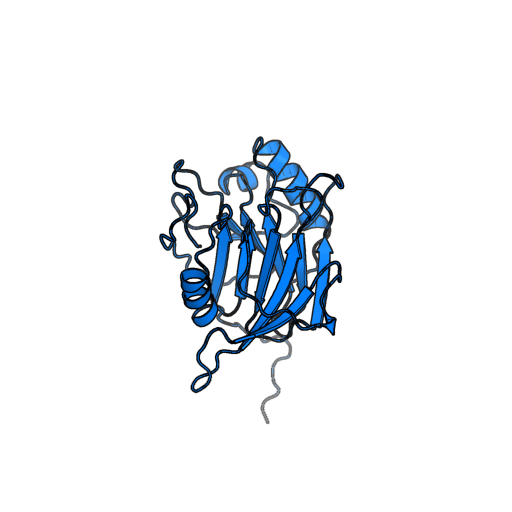.446 19.465 6.208 1.00 73.56 85 LYS A O 1
ATOM 703 N N . ILE A 1 86 ? 8.854 17.832 5.596 1.00 68.19 86 ILE A N 1
ATOM 704 C CA . ILE A 1 86 ? 9.829 18.736 4.962 1.00 68.19 86 ILE A CA 1
ATOM 705 C C . ILE A 1 86 ? 9.247 19.311 3.661 1.00 68.19 86 ILE A C 1
ATOM 707 O O . ILE A 1 86 ? 9.485 20.470 3.323 1.00 68.19 86 ILE A O 1
ATOM 711 N N . ASN A 1 87 ? 8.411 18.536 2.965 1.00 59.44 87 ASN A N 1
ATOM 712 C CA . ASN A 1 87 ? 7.755 18.976 1.741 1.00 59.44 87 ASN A CA 1
ATOM 713 C C . ASN A 1 87 ? 6.415 19.642 2.086 1.00 59.44 87 ASN A C 1
ATOM 715 O O . ASN A 1 87 ? 5.423 18.962 2.335 1.00 59.44 87 ASN A O 1
ATOM 719 N N . LYS A 1 88 ? 6.370 20.980 2.045 1.00 53.72 88 LYS A N 1
ATOM 720 C CA . LYS A 1 88 ? 5.223 21.833 2.437 1.00 53.72 88 LYS A CA 1
ATOM 721 C C . LYS A 1 88 ? 3.936 21.671 1.596 1.00 53.72 88 LYS A C 1
ATOM 723 O O . LYS A 1 88 ? 3.026 22.482 1.719 1.00 53.72 88 LYS A O 1
ATOM 728 N N . HIS A 1 89 ? 3.845 20.660 0.732 1.00 56.06 89 HIS A N 1
ATOM 729 C CA . HIS A 1 89 ? 2.717 20.459 -0.183 1.00 56.06 89 HIS A CA 1
ATOM 730 C C . HIS A 1 89 ? 1.751 19.336 0.235 1.00 56.06 89 HIS A C 1
ATOM 732 O O . HIS A 1 89 ? 0.845 19.041 -0.533 1.00 56.06 89 HIS A O 1
ATOM 738 N N . ASN A 1 90 ? 1.917 18.693 1.404 1.00 56.03 90 ASN A N 1
ATOM 739 C CA . ASN A 1 90 ? 1.056 17.596 1.907 1.00 56.03 90 ASN A CA 1
ATOM 740 C C . ASN A 1 90 ? 0.839 16.426 0.914 1.00 56.03 90 ASN A C 1
ATOM 742 O O . ASN A 1 90 ? -0.110 15.657 1.033 1.00 56.03 90 ASN A O 1
ATOM 746 N N . ARG A 1 91 ? 1.712 16.278 -0.090 1.00 68.00 91 ARG A N 1
ATOM 747 C CA . ARG A 1 91 ? 1.632 15.233 -1.133 1.00 68.00 91 ARG A CA 1
ATOM 748 C C . ARG A 1 91 ? 2.593 14.074 -0.893 1.00 68.00 91 ARG A C 1
ATOM 750 O O . ARG A 1 91 ? 2.672 13.159 -1.697 1.00 68.00 91 ARG A O 1
ATOM 757 N N . ASN A 1 92 ? 3.342 14.095 0.208 1.00 86.00 92 ASN A N 1
ATOM 758 C CA . ASN A 1 92 ? 4.318 13.059 0.528 1.00 86.00 92 ASN A CA 1
ATOM 759 C C . ASN A 1 92 ? 3.906 12.295 1.788 1.00 86.00 92 ASN A C 1
ATOM 761 O O . ASN A 1 92 ? 4.557 12.388 2.828 1.00 86.00 92 ASN A O 1
ATOM 765 N N . SER A 1 93 ? 2.792 11.577 1.683 1.00 91.56 93 SER A N 1
ATOM 766 C CA . SER A 1 93 ? 2.294 10.690 2.728 1.00 91.56 93 SER A CA 1
ATOM 767 C C . SER A 1 93 ? 2.148 9.262 2.216 1.00 91.56 93 SER A C 1
ATOM 769 O O . SER A 1 93 ? 1.939 9.015 1.023 1.00 91.56 93 SER A O 1
ATOM 771 N N . LEU A 1 94 ? 2.264 8.322 3.149 1.00 95.56 94 LEU A N 1
ATOM 772 C CA . LEU A 1 94 ? 2.024 6.901 2.947 1.00 95.56 94 LEU A CA 1
ATOM 773 C C . LEU A 1 94 ? 1.129 6.406 4.073 1.00 95.56 94 LEU A C 1
ATOM 775 O O . LEU A 1 94 ? 1.343 6.733 5.245 1.00 95.56 94 LEU A O 1
ATOM 779 N N . VAL A 1 95 ? 0.140 5.592 3.721 1.00 96.88 95 VAL A N 1
ATOM 780 C CA . VAL A 1 95 ? -0.798 5.022 4.688 1.00 96.88 95 VAL A CA 1
ATOM 781 C C . VAL A 1 95 ? -0.968 3.540 4.425 1.00 96.88 95 VAL A C 1
ATOM 783 O O . VAL A 1 95 ? -1.109 3.116 3.281 1.00 96.88 95 VAL A O 1
ATOM 786 N N . VAL A 1 96 ? -0.993 2.763 5.500 1.00 98.06 96 VAL A N 1
ATOM 787 C CA . VAL A 1 96 ? -1.461 1.379 5.485 1.00 98.06 96 VAL A CA 1
ATOM 788 C C . VAL A 1 96 ? -2.674 1.285 6.397 1.00 98.06 96 VAL A C 1
ATOM 790 O O . VAL A 1 96 ? -2.594 1.606 7.584 1.00 98.06 96 VAL A O 1
ATOM 793 N N . ILE A 1 97 ? -3.801 0.856 5.838 1.00 97.56 97 ILE A N 1
ATOM 794 C CA . ILE A 1 97 ? -5.037 0.570 6.564 1.00 97.56 97 ILE A CA 1
ATOM 795 C C . ILE A 1 97 ? -5.224 -0.944 6.574 1.00 97.56 97 ILE A C 1
ATOM 797 O O . ILE A 1 97 ? -5.237 -1.578 5.524 1.00 97.56 97 ILE A O 1
ATOM 801 N N . SER A 1 98 ? -5.384 -1.519 7.759 1.00 97.38 98 SER A N 1
ATOM 802 C CA . SER A 1 98 ? -5.496 -2.959 7.974 1.00 97.38 98 SER A CA 1
ATOM 803 C C . SER A 1 98 ? -6.747 -3.295 8.778 1.00 97.38 98 SER A C 1
ATOM 805 O O . SER A 1 98 ? -7.127 -2.584 9.715 1.00 97.38 98 SER A O 1
ATOM 807 N N . LYS A 1 99 ? -7.391 -4.410 8.430 1.00 96.31 99 LYS A N 1
ATOM 808 C CA . LYS A 1 99 ? -8.449 -5.025 9.238 1.00 96.31 99 LYS A CA 1
ATOM 809 C C . LYS A 1 99 ? -7.909 -5.582 10.555 1.00 96.31 99 LYS A C 1
ATOM 811 O O . LYS A 1 99 ? -8.599 -5.484 11.565 1.00 96.31 99 LYS A O 1
ATOM 816 N N . SER A 1 100 ? -6.685 -6.104 10.543 1.00 95.50 100 SER A N 1
ATOM 817 C CA . SER A 1 100 ? -6.036 -6.721 11.702 1.00 95.50 100 SER A CA 1
ATOM 818 C C . SER A 1 100 ? -5.075 -5.765 12.411 1.00 95.50 100 SER A C 1
ATOM 820 O O . SER A 1 100 ? -4.550 -4.845 11.766 1.00 95.50 100 SER A O 1
ATOM 822 N N . PRO A 1 101 ? -4.827 -5.952 13.721 1.00 96.62 101 PRO A N 1
ATOM 823 C CA . PRO A 1 101 ? -3.940 -5.089 14.492 1.00 96.62 101 PRO A CA 1
ATOM 824 C C . PRO A 1 101 ? -2.539 -4.964 13.887 1.00 96.62 101 PRO A C 1
ATOM 826 O O . PRO A 1 101 ? -1.921 -5.950 13.485 1.00 96.62 101 PRO A O 1
ATOM 829 N N . ILE A 1 102 ? -2.023 -3.732 13.856 1.00 97.69 102 ILE A N 1
ATOM 830 C CA . ILE A 1 102 ? -0.649 -3.437 13.431 1.00 97.69 102 ILE A CA 1
ATOM 831 C C . ILE A 1 102 ? 0.270 -3.564 14.648 1.00 97.69 102 ILE A C 1
ATOM 833 O O . ILE A 1 102 ? 0.324 -2.666 15.495 1.00 97.69 102 ILE A O 1
ATOM 837 N N . LYS A 1 103 ? 1.016 -4.668 14.717 1.00 96.94 103 LYS A N 1
ATOM 838 C CA . LYS A 1 103 ? 1.973 -4.957 15.796 1.00 96.94 103 LYS A CA 1
ATOM 839 C C . LYS A 1 103 ? 3.178 -4.030 15.724 1.00 96.94 103 LYS A C 1
ATOM 841 O O . LYS A 1 103 ? 3.587 -3.443 16.727 1.00 96.94 103 LYS A O 1
ATOM 846 N N . ASN A 1 104 ? 3.681 -3.827 14.512 1.00 97.31 104 ASN A N 1
ATOM 847 C CA . ASN A 1 104 ? 4.864 -3.025 14.247 1.00 97.31 104 ASN A CA 1
ATOM 848 C C . ASN A 1 104 ? 4.688 -2.193 12.975 1.00 97.31 104 ASN A C 1
ATOM 850 O O . ASN A 1 104 ? 3.977 -2.604 12.057 1.00 97.31 104 ASN A O 1
ATOM 854 N N . ALA A 1 105 ? 5.338 -1.032 12.920 1.00 98.19 105 ALA A N 1
ATOM 855 C CA . ALA A 1 105 ? 5.475 -0.256 11.696 1.00 98.19 105 ALA A CA 1
ATOM 856 C C . ALA A 1 105 ? 6.832 0.446 11.665 1.00 98.19 105 ALA A C 1
ATOM 858 O O . ALA A 1 105 ? 7.273 0.991 12.677 1.00 98.19 105 ALA A O 1
ATOM 859 N N . ARG A 1 106 ? 7.473 0.454 10.497 1.00 98.06 106 ARG A N 1
ATOM 860 C CA . ARG A 1 106 ? 8.777 1.094 10.279 1.00 98.06 106 ARG A CA 1
ATOM 861 C C . ARG A 1 106 ? 8.919 1.567 8.837 1.00 98.06 106 ARG A C 1
ATOM 863 O O . ARG A 1 106 ? 8.212 1.096 7.949 1.00 98.06 106 ARG A O 1
ATOM 870 N N . LEU A 1 107 ? 9.852 2.486 8.619 1.00 97.44 107 LEU A N 1
ATOM 871 C CA . LEU A 1 107 ? 10.215 2.958 7.287 1.00 97.44 107 LEU A CA 1
ATOM 872 C C . LEU A 1 107 ? 11.306 2.061 6.705 1.00 97.44 107 LEU A C 1
ATOM 874 O O . LEU A 1 107 ? 12.268 1.713 7.393 1.00 97.44 107 LEU A O 1
ATOM 878 N N . ILE A 1 108 ? 11.146 1.680 5.441 1.00 97.00 108 ILE A N 1
ATOM 879 C CA . ILE A 1 108 ? 12.176 0.996 4.659 1.00 97.00 108 ILE A CA 1
ATOM 880 C C . ILE A 1 108 ? 12.772 2.016 3.703 1.00 97.00 108 ILE A C 1
ATOM 882 O O . ILE A 1 108 ? 12.168 2.360 2.687 1.00 97.00 108 ILE A O 1
ATOM 886 N N . GLU A 1 109 ? 13.947 2.518 4.063 1.00 94.88 109 GLU A N 1
ATOM 887 C CA . GLU A 1 109 ? 14.624 3.563 3.304 1.00 94.88 109 GLU A CA 1
ATOM 888 C C . GLU A 1 109 ? 15.184 3.031 1.981 1.00 94.88 109 GLU A C 1
ATOM 890 O O . GLU A 1 109 ? 15.757 1.935 1.911 1.00 94.88 109 GLU A O 1
ATOM 895 N N . GLY A 1 110 ? 15.060 3.847 0.935 1.00 91.12 110 GLY A N 1
ATOM 896 C CA . GLY A 1 110 ? 15.703 3.617 -0.355 1.00 91.12 110 GLY A CA 1
ATOM 897 C C . GLY A 1 110 ? 17.209 3.929 -0.333 1.00 91.12 110 GLY A C 1
ATOM 898 O O . GLY A 1 110 ? 17.838 3.936 0.728 1.00 91.12 110 GLY A O 1
ATOM 899 N N . PRO A 1 111 ? 17.818 4.185 -1.503 1.00 89.56 111 PRO A N 1
ATOM 900 C CA . PRO A 1 111 ? 19.245 4.500 -1.604 1.00 89.56 111 PRO A CA 1
ATOM 901 C C . PRO A 1 111 ? 19.590 5.941 -1.188 1.00 89.56 111 PRO A C 1
ATOM 903 O O . PRO A 1 111 ? 20.758 6.244 -0.970 1.00 89.56 111 PRO A O 1
ATOM 906 N N . ALA A 1 112 ? 18.602 6.836 -1.074 1.00 84.81 112 ALA A N 1
ATOM 907 C CA . ALA A 1 112 ? 18.811 8.233 -0.700 1.00 84.81 112 ALA A CA 1
ATOM 908 C C . ALA A 1 112 ? 17.679 8.744 0.200 1.00 84.81 112 ALA A C 1
ATOM 910 O O . ALA A 1 112 ? 16.510 8.483 -0.075 1.00 84.81 112 ALA A O 1
ATOM 911 N N . LYS A 1 113 ? 18.023 9.542 1.223 1.00 79.94 113 LYS A N 1
ATOM 912 C CA . LYS A 1 113 ? 17.069 10.127 2.193 1.00 79.94 113 LYS A CA 1
ATOM 913 C C . LYS A 1 113 ? 16.078 11.124 1.578 1.00 79.94 113 LYS A C 1
ATOM 915 O O . LYS A 1 113 ? 15.075 11.459 2.195 1.00 79.94 113 LYS A O 1
ATOM 920 N N . THR A 1 114 ? 16.378 11.643 0.388 1.00 78.19 114 THR A N 1
ATOM 921 C CA . THR A 1 114 ? 15.491 12.552 -0.355 1.00 78.19 114 THR A CA 1
ATOM 922 C C . THR A 1 114 ? 14.347 11.816 -1.052 1.00 78.19 114 THR A C 1
ATOM 924 O O . THR A 1 114 ? 13.377 12.447 -1.472 1.00 78.19 114 THR A O 1
ATOM 927 N N . LEU A 1 115 ? 14.447 10.492 -1.187 1.00 85.50 115 LEU A N 1
ATOM 928 C CA . LEU A 1 115 ? 13.409 9.650 -1.765 1.00 85.50 115 LEU A CA 1
ATOM 929 C C . LEU A 1 115 ? 12.429 9.197 -0.685 1.00 85.50 115 LEU A C 1
ATOM 931 O O . LEU A 1 115 ? 12.758 9.137 0.496 1.00 85.50 115 LEU A O 1
ATOM 935 N N . ARG A 1 116 ? 11.207 8.871 -1.105 1.00 89.62 116 ARG A N 1
ATOM 936 C CA . ARG A 1 116 ? 10.187 8.353 -0.193 1.00 89.62 116 ARG A CA 1
ATOM 937 C C . ARG A 1 116 ? 10.594 6.939 0.255 1.00 89.62 116 ARG A C 1
ATOM 939 O O . ARG A 1 116 ? 10.969 6.136 -0.606 1.00 89.62 116 ARG A O 1
ATOM 946 N N . PRO A 1 117 ? 10.522 6.616 1.556 1.00 94.88 117 PRO A N 1
ATOM 947 C CA . PRO A 1 117 ? 10.654 5.241 2.019 1.00 94.88 117 PRO A CA 1
ATOM 948 C C . PRO A 1 117 ? 9.421 4.424 1.609 1.00 94.88 117 PRO A C 1
ATOM 950 O O . PRO A 1 117 ? 8.442 4.966 1.102 1.00 94.88 117 PRO A O 1
ATOM 953 N N . ALA A 1 118 ? 9.423 3.121 1.884 1.00 97.69 118 ALA A N 1
ATOM 954 C CA . ALA A 1 118 ? 8.173 2.372 2.017 1.00 97.69 118 ALA A CA 1
ATOM 955 C C . ALA A 1 118 ? 7.709 2.368 3.479 1.00 97.69 118 ALA A C 1
ATOM 957 O O . ALA A 1 118 ? 8.519 2.187 4.391 1.00 97.69 118 ALA A O 1
ATOM 958 N N . LEU A 1 119 ? 6.403 2.518 3.706 1.00 98.50 119 LEU A N 1
ATOM 959 C CA . LEU A 1 119 ? 5.799 2.347 5.025 1.00 98.50 119 LEU A CA 1
ATOM 960 C C . LEU A 1 119 ? 5.444 0.875 5.216 1.00 98.50 119 LEU A C 1
ATOM 962 O O . LEU A 1 119 ? 4.440 0.412 4.682 1.00 98.50 119 LEU A O 1
ATOM 966 N N . PHE A 1 120 ? 6.265 0.156 5.973 1.00 98.56 120 PHE A N 1
ATOM 967 C CA . PHE A 1 120 ? 6.094 -1.264 6.259 1.00 98.56 120 PHE A CA 1
ATOM 968 C C . PHE A 1 120 ? 5.343 -1.484 7.574 1.00 98.56 120 PHE A C 1
ATOM 970 O O . PHE A 1 120 ? 5.568 -0.771 8.555 1.00 98.56 120 PHE A O 1
ATOM 977 N N . THR A 1 121 ? 4.489 -2.505 7.605 1.00 98.56 121 THR A N 1
ATOM 978 C CA . THR A 1 121 ? 3.684 -2.911 8.759 1.00 98.56 121 THR A CA 1
ATOM 979 C C . THR A 1 121 ? 3.683 -4.426 8.937 1.00 98.56 121 THR A C 1
ATOM 981 O O . THR A 1 121 ? 3.630 -5.180 7.965 1.00 98.56 121 THR A O 1
ATOM 984 N N . GLU A 1 122 ? 3.693 -4.856 10.196 1.00 97.75 122 GLU A N 1
ATOM 985 C CA . GLU A 1 122 ? 3.525 -6.256 10.595 1.00 97.75 122 GLU A CA 1
ATOM 986 C C . GLU A 1 122 ? 2.158 -6.411 11.253 1.00 97.75 122 GLU A C 1
ATOM 988 O O . GLU A 1 122 ? 1.809 -5.663 12.176 1.00 97.75 122 GLU A O 1
ATOM 993 N N . THR A 1 123 ? 1.387 -7.388 10.790 1.00 93.69 123 THR A N 1
ATOM 994 C CA . THR A 1 123 ? 0.055 -7.702 11.317 1.00 93.69 123 THR A CA 1
ATOM 995 C C . THR A 1 123 ? -0.051 -9.192 11.624 1.00 93.69 123 THR A C 1
ATOM 997 O O . THR A 1 123 ? 0.774 -9.985 11.167 1.00 93.69 123 THR A O 1
ATOM 1000 N N . ASP A 1 124 ? -1.091 -9.599 12.352 1.00 87.62 124 ASP A N 1
ATOM 1001 C CA . ASP A 1 124 ? -1.438 -11.025 12.502 1.00 87.62 124 ASP A CA 1
ATOM 1002 C C . ASP A 1 124 ? -1.664 -11.730 11.160 1.00 87.62 124 ASP A C 1
ATOM 1004 O O . ASP A 1 124 ? -1.455 -12.934 11.026 1.00 87.62 124 ASP A O 1
ATOM 1008 N N . ASP A 1 125 ? -2.035 -10.962 10.139 1.00 84.94 125 ASP A N 1
ATOM 1009 C CA . ASP A 1 125 ? -2.295 -11.473 8.806 1.00 84.94 125 ASP A CA 1
ATOM 1010 C C . ASP A 1 125 ? -1.046 -11.439 7.922 1.00 84.94 125 ASP A C 1
ATOM 1012 O O . ASP A 1 125 ? -1.096 -11.851 6.772 1.00 84.94 125 ASP A O 1
ATOM 1016 N N . GLY A 1 126 ? 0.104 -11.009 8.423 1.00 90.50 126 GLY A N 1
ATOM 1017 C CA . GLY A 1 126 ? 1.346 -10.936 7.662 1.00 90.50 126 GLY A CA 1
ATOM 1018 C C . GLY A 1 126 ? 1.778 -9.509 7.366 1.00 90.50 126 GLY A C 1
ATOM 1019 O O . GLY A 1 126 ? 1.294 -8.546 7.971 1.00 90.50 126 GLY A O 1
ATOM 1020 N N . ASN A 1 127 ? 2.746 -9.405 6.462 1.00 96.12 127 ASN A N 1
ATOM 1021 C CA . ASN A 1 127 ? 3.525 -8.196 6.278 1.00 96.12 127 ASN A CA 1
ATOM 1022 C C . ASN A 1 127 ? 3.037 -7.408 5.068 1.00 96.12 127 ASN A C 1
ATOM 1024 O O . ASN A 1 127 ? 2.860 -7.958 3.977 1.00 96.12 127 ASN A O 1
ATOM 1028 N N . PHE A 1 128 ? 2.862 -6.106 5.260 1.00 97.38 128 PHE A N 1
ATOM 1029 C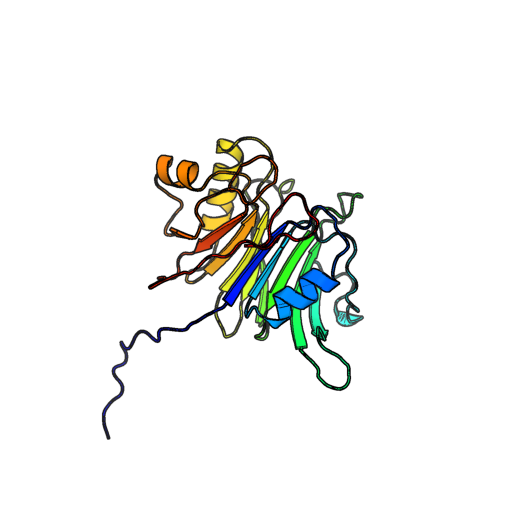 CA . PHE A 1 128 ? 2.300 -5.236 4.242 1.00 97.38 128 PHE A CA 1
ATOM 1030 C C . PHE A 1 128 ? 3.012 -3.898 4.186 1.00 97.38 128 PHE A C 1
ATOM 1032 O O . PHE A 1 128 ? 3.383 -3.355 5.229 1.00 97.38 128 PHE A O 1
ATOM 1039 N N . ALA A 1 129 ? 3.151 -3.337 2.989 1.00 98.38 129 ALA A N 1
ATOM 1040 C CA . ALA A 1 129 ? 3.711 -2.007 2.827 1.00 98.38 129 ALA A CA 1
ATOM 1041 C C . ALA A 1 129 ? 2.962 -1.150 1.803 1.00 98.38 129 ALA A C 1
ATOM 1043 O O . ALA A 1 129 ? 2.478 -1.661 0.793 1.00 98.38 129 ALA A O 1
ATOM 1044 N N . SER A 1 130 ? 2.930 0.158 2.070 1.00 98.50 130 SER A N 1
ATOM 1045 C CA . SER A 1 130 ? 2.612 1.185 1.075 1.00 98.50 130 SER A CA 1
ATOM 1046 C C . SER A 1 130 ? 3.905 1.783 0.534 1.00 98.50 130 SER A C 1
ATOM 1048 O O . SER A 1 130 ? 4.812 2.108 1.311 1.00 98.50 130 SER A O 1
ATOM 1050 N N . PHE A 1 131 ? 4.001 1.922 -0.785 1.00 97.94 131 PHE A N 1
ATOM 1051 C CA . PHE A 1 131 ? 5.184 2.448 -1.455 1.00 97.94 131 PHE A CA 1
ATOM 1052 C C . PHE A 1 131 ? 4.808 3.410 -2.582 1.00 97.94 131 PHE A C 1
ATOM 1054 O O . PHE A 1 131 ? 3.773 3.252 -3.218 1.00 97.94 131 PHE A O 1
ATOM 1061 N N . HIS A 1 132 ? 5.649 4.417 -2.813 1.00 96.69 132 HIS A N 1
ATOM 1062 C CA . HIS A 1 132 ? 5.506 5.334 -3.937 1.00 96.69 132 HIS A CA 1
ATOM 1063 C C . HIS A 1 132 ? 6.898 5.638 -4.509 1.00 96.69 132 HIS A C 1
ATOM 1065 O O . HIS A 1 132 ? 7.676 6.392 -3.916 1.00 96.69 132 HIS A O 1
ATOM 1071 N N . ALA A 1 133 ? 7.222 5.031 -5.651 1.00 95.75 133 ALA A N 1
ATOM 1072 C CA . ALA A 1 133 ? 8.487 5.231 -6.352 1.00 95.75 133 ALA A CA 1
ATOM 1073 C C . ALA A 1 133 ? 8.570 6.633 -6.993 1.00 95.75 133 ALA A C 1
ATOM 1075 O O . ALA A 1 133 ? 7.548 7.226 -7.325 1.00 95.75 133 ALA A O 1
ATOM 1076 N N . PRO A 1 134 ? 9.768 7.204 -7.203 1.00 92.50 134 PRO A N 1
ATOM 1077 C CA . PRO A 1 134 ? 9.883 8.522 -7.823 1.00 92.50 134 PRO A CA 1
ATOM 1078 C C . PRO A 1 134 ? 9.359 8.533 -9.267 1.00 92.50 134 PRO A C 1
ATOM 1080 O O . PRO A 1 134 ? 9.802 7.736 -10.089 1.00 92.50 134 PRO A O 1
ATOM 1083 N N . SER A 1 135 ? 8.514 9.510 -9.604 1.00 87.31 135 SER A N 1
ATOM 1084 C CA . SER A 1 135 ? 8.105 9.775 -10.987 1.00 87.31 135 SER A CA 1
ATOM 1085 C C . SER A 1 135 ? 9.256 10.435 -11.757 1.00 87.31 135 SER A C 1
ATOM 1087 O O . SER A 1 135 ? 9.447 11.651 -11.726 1.00 87.31 135 SER A O 1
ATOM 1089 N N . LYS A 1 136 ? 10.128 9.608 -12.341 1.00 82.62 136 LYS A N 1
ATOM 1090 C CA . LYS A 1 136 ? 11.245 10.031 -13.201 1.00 82.62 136 LYS A CA 1
ATOM 1091 C C . LYS A 1 136 ? 11.266 9.170 -14.463 1.00 82.62 136 LYS A C 1
ATOM 1093 O O . LYS A 1 136 ? 10.443 9.337 -15.351 1.00 82.62 136 LYS A O 1
ATOM 1098 N N . HIS A 1 137 ? 12.187 8.216 -14.516 1.00 87.12 137 HIS A N 1
ATOM 1099 C CA . HIS A 1 137 ? 12.314 7.239 -15.588 1.00 87.12 137 HIS A CA 1
ATOM 1100 C C . HIS A 1 137 ? 12.237 5.843 -14.989 1.00 87.12 137 HIS A C 1
ATOM 1102 O O . HIS A 1 137 ? 12.765 5.629 -13.895 1.00 87.12 137 HIS A O 1
ATOM 1108 N N . ASP A 1 138 ? 11.699 4.886 -15.744 1.00 89.06 138 ASP A N 1
ATOM 1109 C CA . ASP A 1 138 ? 11.523 3.499 -15.299 1.00 89.06 138 ASP A CA 1
ATOM 1110 C C . ASP A 1 138 ? 12.809 2.888 -14.722 1.00 89.06 138 ASP A C 1
ATOM 1112 O O . ASP A 1 138 ? 12.756 2.153 -13.744 1.00 89.06 138 ASP A O 1
ATOM 1116 N N . ASN A 1 139 ? 13.991 3.240 -15.245 1.00 91.81 139 ASN A N 1
ATOM 1117 C CA . ASN A 1 139 ? 15.267 2.759 -14.702 1.00 91.81 139 ASN A CA 1
ATOM 1118 C C . ASN A 1 139 ? 15.552 3.276 -13.277 1.00 91.81 139 ASN A C 1
ATOM 1120 O O . ASN A 1 139 ? 16.076 2.543 -12.439 1.00 91.81 139 ASN A O 1
ATOM 1124 N N . VAL A 1 140 ? 15.200 4.535 -12.994 1.00 93.06 140 VAL A N 1
ATOM 1125 C CA . VAL A 1 140 ? 15.342 5.131 -11.658 1.00 93.06 140 VAL A CA 1
ATOM 1126 C C . VAL A 1 140 ? 14.307 4.528 -10.715 1.00 93.06 140 VAL A C 1
ATOM 1128 O O . VAL A 1 140 ? 14.675 4.074 -9.631 1.00 93.06 140 VAL A O 1
ATOM 1131 N N . SER A 1 141 ? 13.042 4.456 -11.141 1.00 95.12 141 SER A N 1
ATOM 1132 C CA . SER A 1 141 ? 11.963 3.805 -10.388 1.00 95.12 141 SER A CA 1
ATOM 1133 C C . SER A 1 141 ? 12.324 2.359 -10.044 1.00 95.12 141 SER A C 1
ATOM 1135 O O . SER A 1 141 ? 12.211 1.949 -8.888 1.00 95.12 141 SER A O 1
ATOM 1137 N N . PHE A 1 142 ? 12.863 1.610 -11.008 1.00 96.50 142 PHE A N 1
ATOM 1138 C CA . PHE A 1 142 ? 13.325 0.237 -10.831 1.00 96.50 142 PHE A CA 1
ATOM 1139 C C . PHE A 1 142 ? 14.472 0.138 -9.824 1.00 96.50 142 PHE A C 1
ATOM 1141 O O . PHE A 1 142 ? 14.411 -0.686 -8.914 1.00 96.50 142 PHE A O 1
ATOM 1148 N N . GLY A 1 143 ? 15.505 0.981 -9.940 1.00 95.50 143 GLY A N 1
ATOM 1149 C CA . GLY A 1 143 ? 16.643 0.974 -9.016 1.00 95.50 143 GLY A CA 1
ATOM 1150 C C . GLY A 1 143 ? 16.234 1.257 -7.567 1.00 95.50 143 GLY A C 1
ATOM 1151 O O . GLY A 1 143 ? 16.661 0.555 -6.647 1.00 95.50 143 GLY A O 1
ATOM 1152 N N . VAL A 1 144 ? 15.348 2.237 -7.365 1.00 96.00 144 VAL A N 1
ATOM 1153 C CA . VAL A 1 144 ? 14.806 2.573 -6.039 1.00 96.00 144 VAL A CA 1
ATOM 1154 C C . VAL A 1 144 ? 13.925 1.445 -5.512 1.00 96.00 144 VAL A C 1
ATOM 1156 O O . VAL A 1 144 ? 14.123 1.004 -4.380 1.00 96.00 144 VAL A O 1
ATOM 1159 N N . THR A 1 145 ? 13.014 0.927 -6.339 1.00 96.88 145 THR A N 1
ATOM 1160 C CA . THR A 1 145 ? 12.148 -0.205 -5.981 1.00 96.88 145 THR A CA 1
ATOM 1161 C C . THR A 1 145 ? 12.981 -1.414 -5.571 1.00 96.88 145 THR A C 1
ATOM 1163 O O . THR A 1 145 ? 12.761 -1.978 -4.504 1.00 96.88 145 THR A O 1
ATOM 1166 N N . ARG A 1 146 ? 13.998 -1.777 -6.359 1.00 96.69 146 ARG A N 1
ATOM 1167 C CA . ARG A 1 146 ? 14.902 -2.891 -6.056 1.00 96.69 146 ARG A CA 1
ATOM 1168 C C . ARG A 1 146 ? 15.616 -2.704 -4.719 1.00 96.69 146 ARG A C 1
ATOM 1170 O O . ARG A 1 146 ? 15.684 -3.655 -3.948 1.00 96.69 146 ARG A O 1
ATOM 1177 N N . SER A 1 147 ? 16.114 -1.500 -4.433 1.00 96.31 147 SER A N 1
ATOM 1178 C CA . SER A 1 147 ? 16.793 -1.188 -3.167 1.00 96.31 147 SER A CA 1
ATOM 1179 C C . SER A 1 147 ? 15.868 -1.282 -1.948 1.00 96.31 147 SER A C 1
ATOM 1181 O O . SER A 1 147 ? 16.293 -1.726 -0.882 1.00 96.31 147 SER A O 1
ATOM 1183 N N . VAL A 1 148 ? 14.605 -0.875 -2.095 1.00 97.00 148 VAL A N 1
ATOM 1184 C CA . VAL A 1 148 ? 13.596 -0.983 -1.033 1.00 97.00 148 VAL A CA 1
ATOM 1185 C C . VAL A 1 148 ? 13.185 -2.442 -0.832 1.00 97.00 148 VAL A C 1
ATOM 1187 O O . VAL A 1 148 ? 13.228 -2.943 0.291 1.00 97.00 148 VAL A O 1
ATOM 1190 N N . LEU A 1 149 ? 12.836 -3.150 -1.910 1.00 96.88 149 LEU A N 1
ATOM 1191 C CA . LEU A 1 149 ? 12.363 -4.534 -1.841 1.00 96.88 149 LEU A CA 1
ATOM 1192 C C . LEU A 1 149 ? 13.442 -5.514 -1.371 1.00 96.88 149 LEU A C 1
ATOM 1194 O O . LEU A 1 149 ? 13.113 -6.464 -0.668 1.00 96.88 149 LEU A O 1
ATOM 1198 N N . SER A 1 150 ? 14.727 -5.265 -1.644 1.00 95.69 150 SER A N 1
ATOM 1199 C CA . SER A 1 150 ? 15.815 -6.106 -1.118 1.00 95.69 150 SER A CA 1
ATOM 1200 C C . SER A 1 150 ? 15.962 -6.044 0.407 1.00 95.69 150 SER A C 1
ATOM 1202 O O . SER A 1 150 ? 16.640 -6.884 0.988 1.00 95.69 150 SER A O 1
ATOM 1204 N N . LYS A 1 151 ? 15.364 -5.039 1.059 1.00 96.06 151 LYS A N 1
ATOM 1205 C CA . LYS A 1 151 ? 15.353 -4.862 2.522 1.00 96.06 151 LYS A CA 1
ATOM 1206 C C . LYS A 1 151 ? 14.022 -5.294 3.150 1.00 96.06 151 LYS A C 1
ATOM 1208 O O . LYS A 1 151 ? 13.853 -5.190 4.370 1.00 96.06 151 LYS A O 1
ATOM 1213 N N . MET A 1 152 ? 13.058 -5.720 2.332 1.00 96.25 152 MET A N 1
ATOM 1214 C CA . MET A 1 152 ? 11.757 -6.168 2.812 1.00 96.25 152 MET A CA 1
ATOM 1215 C C . MET A 1 152 ? 11.868 -7.564 3.432 1.00 96.25 152 MET A C 1
ATOM 1217 O O . MET A 1 152 ? 12.539 -8.432 2.872 1.00 96.25 152 MET A O 1
ATOM 1221 N N . PRO A 1 153 ? 11.182 -7.818 4.557 1.00 94.75 153 PRO A N 1
ATOM 1222 C CA . PRO A 1 153 ? 11.084 -9.160 5.115 1.00 94.75 153 PRO A CA 1
ATOM 1223 C C . PRO A 1 153 ? 10.442 -10.159 4.147 1.00 94.75 153 PRO A C 1
ATOM 1225 O O . PRO A 1 153 ? 9.730 -9.796 3.199 1.00 94.75 153 PRO A 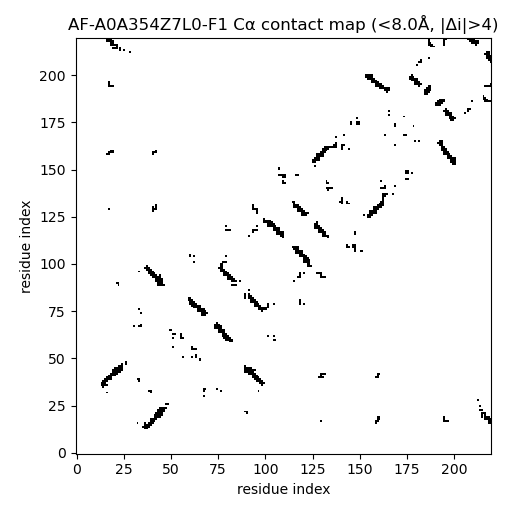O 1
ATOM 1228 N N . SER A 1 154 ? 10.637 -11.446 4.426 1.00 92.06 154 SER A N 1
ATOM 1229 C CA . SER A 1 154 ? 9.875 -12.503 3.765 1.00 92.06 154 SER A CA 1
ATOM 1230 C C . SER A 1 154 ? 8.372 -12.359 4.047 1.00 92.06 154 SER A C 1
ATOM 1232 O O . SER A 1 154 ? 7.951 -11.722 5.019 1.00 92.06 154 SER A O 1
ATOM 1234 N N . LYS A 1 155 ? 7.553 -12.959 3.178 1.00 92.56 155 LYS A N 1
ATOM 1235 C CA . LYS A 1 155 ? 6.084 -12.963 3.269 1.00 92.56 155 LYS A CA 1
ATOM 1236 C C . LYS A 1 155 ? 5.457 -11.559 3.311 1.00 92.56 155 LYS A C 1
ATOM 1238 O O . LYS A 1 155 ? 4.533 -11.305 4.082 1.00 92.56 155 LYS A O 1
ATOM 1243 N N . THR A 1 156 ? 5.965 -10.662 2.474 1.00 96.00 156 THR A N 1
ATOM 1244 C CA . THR A 1 156 ? 5.535 -9.271 2.338 1.00 96.00 156 THR A CA 1
ATOM 1245 C C . THR A 1 156 ? 4.748 -9.055 1.049 1.00 96.00 156 THR A C 1
ATOM 1247 O O . THR A 1 156 ? 5.114 -9.541 -0.025 1.00 96.00 156 THR A O 1
ATOM 1250 N N . ILE A 1 157 ? 3.670 -8.283 1.153 1.00 96.62 157 ILE A N 1
ATOM 1251 C CA . ILE A 1 157 ? 2.933 -7.713 0.023 1.00 96.62 157 ILE A CA 1
ATOM 1252 C C . ILE A 1 157 ? 3.144 -6.197 0.042 1.00 96.62 157 ILE A C 1
ATOM 1254 O O . ILE A 1 157 ? 2.900 -5.540 1.052 1.00 96.62 157 ILE A O 1
ATOM 1258 N N . VAL A 1 158 ? 3.593 -5.632 -1.071 1.00 97.88 158 VAL A N 1
ATOM 1259 C CA . VAL A 1 158 ? 3.820 -4.194 -1.238 1.00 97.88 158 VAL A CA 1
ATOM 1260 C C . VAL A 1 158 ? 2.852 -3.685 -2.290 1.00 97.88 158 VAL A C 1
ATOM 1262 O O . VAL A 1 158 ? 2.893 -4.169 -3.415 1.00 97.88 158 VAL A O 1
ATOM 1265 N N . GLY A 1 159 ? 1.986 -2.743 -1.924 1.00 97.69 159 GLY A N 1
ATOM 1266 C CA . GLY A 1 159 ? 1.067 -2.079 -2.848 1.00 97.69 159 GLY A CA 1
ATOM 1267 C C . GLY A 1 159 ? 1.433 -0.614 -3.032 1.00 97.69 159 GLY A C 1
ATOM 1268 O O . GLY A 1 159 ? 1.833 0.052 -2.069 1.00 97.69 159 GLY A O 1
ATOM 1269 N N . GLY A 1 160 ? 1.288 -0.114 -4.254 1.00 97.25 160 GLY A N 1
ATOM 1270 C CA . GLY A 1 160 ? 1.372 1.315 -4.517 1.00 97.25 160 GLY A CA 1
ATOM 1271 C C . GLY A 1 160 ? 1.726 1.678 -5.941 1.00 97.25 160 GLY A C 1
ATOM 1272 O O . GLY A 1 160 ? 1.693 0.835 -6.836 1.00 97.25 160 GLY A O 1
ATOM 1273 N N . ASP A 1 161 ? 2.076 2.949 -6.102 1.00 96.88 161 ASP A N 1
ATOM 1274 C CA . ASP A 1 161 ? 2.529 3.538 -7.355 1.00 96.88 161 ASP A CA 1
ATOM 1275 C C . ASP A 1 161 ? 4.034 3.295 -7.525 1.00 96.88 161 ASP A C 1
ATOM 1277 O O . ASP A 1 161 ? 4.887 3.900 -6.861 1.00 96.88 161 ASP A O 1
ATOM 1281 N N . PHE A 1 162 ? 4.374 2.369 -8.413 1.00 97.19 162 PHE A N 1
ATOM 1282 C CA . PHE A 1 162 ? 5.753 2.031 -8.730 1.00 97.19 162 PHE A CA 1
ATOM 1283 C C . PHE A 1 162 ? 6.353 2.929 -9.816 1.00 97.19 162 PHE A C 1
ATOM 1285 O O . PHE A 1 162 ? 7.550 2.796 -10.085 1.00 97.19 162 PHE A O 1
ATOM 1292 N N . ASN A 1 163 ? 5.580 3.843 -10.422 1.00 96.38 163 ASN A N 1
ATOM 1293 C CA . ASN A 1 163 ? 6.025 4.753 -11.483 1.00 96.38 163 ASN A CA 1
ATOM 1294 C C . ASN A 1 163 ? 6.857 4.045 -12.579 1.00 96.38 163 ASN A C 1
ATOM 1296 O O . ASN A 1 163 ? 7.836 4.593 -13.097 1.00 96.38 163 ASN A O 1
ATOM 1300 N N . MET A 1 164 ? 6.507 2.792 -12.887 1.00 95.38 164 MET A N 1
ATOM 1301 C CA . MET A 1 164 ? 7.085 1.968 -13.951 1.00 95.38 164 MET A CA 1
ATOM 1302 C C . MET A 1 164 ? 6.095 0.877 -14.354 1.00 95.38 164 MET A C 1
ATOM 1304 O O . MET A 1 164 ? 5.293 0.453 -13.535 1.00 95.38 164 MET A O 1
ATOM 1308 N N . GLU A 1 165 ? 6.181 0.385 -15.587 1.00 94.81 165 GLU A N 1
ATOM 1309 C CA . GLU A 1 165 ? 5.310 -0.694 -16.068 1.00 94.81 165 GLU A CA 1
ATOM 1310 C C . GLU A 1 165 ? 5.743 -2.076 -15.524 1.00 94.81 165 GLU A C 1
ATOM 1312 O O . GLU A 1 165 ? 6.945 -2.373 -15.492 1.00 94.81 165 GLU A O 1
ATOM 1317 N N . PRO A 1 166 ? 4.809 -2.999 -15.214 1.00 95.00 166 PRO A N 1
ATOM 1318 C CA . PRO A 1 166 ? 5.127 -4.392 -14.885 1.00 95.00 166 PRO A CA 1
ATOM 1319 C C . PRO A 1 166 ? 6.004 -5.097 -15.932 1.00 95.00 166 PRO A C 1
ATOM 1321 O O . PRO A 1 166 ? 6.897 -5.875 -15.590 1.00 95.00 166 PRO A O 1
ATOM 1324 N N . SER A 1 167 ? 5.792 -4.803 -17.219 1.00 94.81 167 SER A N 1
ATOM 1325 C CA . SER A 1 167 ? 6.582 -5.362 -18.324 1.00 94.81 167 SER A CA 1
ATOM 1326 C C . SER A 1 167 ? 8.047 -4.917 -18.279 1.00 94.81 167 SER A C 1
ATOM 1328 O O . SER A 1 167 ? 8.941 -5.683 -18.642 1.00 94.81 167 SER A O 1
ATOM 1330 N N . TYR A 1 168 ? 8.322 -3.712 -17.769 1.00 95.56 168 TYR A N 1
ATOM 1331 C CA . TYR A 1 168 ? 9.683 -3.229 -17.564 1.00 95.56 168 TYR A CA 1
ATOM 1332 C C . TYR A 1 168 ? 10.404 -4.056 -16.496 1.00 95.56 168 TYR A C 1
ATOM 1334 O O . TYR A 1 168 ? 11.551 -4.461 -16.689 1.00 95.56 168 TYR A O 1
ATOM 1342 N N . VAL A 1 169 ? 9.714 -4.368 -15.394 1.00 95.38 169 VAL A N 1
ATOM 1343 C CA . VAL A 1 169 ? 10.236 -5.224 -14.318 1.00 95.38 169 VAL A CA 1
ATOM 1344 C C . VAL A 1 169 ? 10.578 -6.615 -14.855 1.00 95.38 169 VAL A C 1
ATOM 1346 O O . VAL A 1 169 ? 11.665 -7.126 -14.585 1.00 95.38 169 VAL A O 1
ATOM 1349 N N . GLN A 1 170 ? 9.697 -7.196 -15.673 1.00 93.44 170 GLN A N 1
ATOM 1350 C CA . GLN A 1 170 ? 9.930 -8.489 -16.327 1.00 93.44 170 GLN A CA 1
ATOM 1351 C C . GLN A 1 170 ? 11.133 -8.441 -17.276 1.00 93.44 170 GLN A C 1
ATOM 1353 O O . GLN A 1 170 ? 12.017 -9.291 -17.186 1.00 93.44 170 GLN A O 1
ATOM 1358 N N . LYS A 1 171 ? 11.234 -7.404 -18.120 1.00 95.38 171 LYS A N 1
ATOM 1359 C CA . LYS A 1 171 ? 12.373 -7.195 -19.031 1.00 95.38 171 LYS A CA 1
ATOM 1360 C C . LYS A 1 171 ? 13.711 -7.073 -18.290 1.00 95.38 171 LYS A C 1
ATOM 1362 O O . LYS A 1 171 ? 14.751 -7.418 -18.841 1.00 95.38 171 LYS A O 1
ATOM 1367 N N . LYS A 1 172 ? 13.698 -6.584 -17.047 1.00 95.81 172 LYS A N 1
ATOM 1368 C CA . LYS A 1 172 ? 14.878 -6.486 -16.172 1.00 95.81 172 LYS A CA 1
ATOM 1369 C C . LYS A 1 172 ? 15.187 -7.770 -15.389 1.00 95.81 172 LYS A C 1
ATOM 1371 O O . LYS A 1 172 ? 16.144 -7.770 -14.619 1.00 95.81 172 LYS A O 1
ATOM 1376 N N . GLY A 1 173 ? 14.416 -8.842 -15.580 1.00 93.31 173 GLY A N 1
ATOM 1377 C CA . GLY A 1 173 ? 14.600 -10.122 -14.889 1.00 93.31 173 GLY A CA 1
ATOM 1378 C C . GLY A 1 173 ? 13.944 -10.198 -13.506 1.00 93.31 173 GLY A C 1
ATOM 1379 O O . GLY A 1 173 ? 14.275 -11.083 -12.723 1.00 93.31 173 GLY A O 1
ATOM 1380 N N . GLY A 1 174 ? 13.019 -9.286 -13.187 1.00 93.19 174 GLY A N 1
ATOM 1381 C CA . GLY A 1 174 ? 12.327 -9.250 -11.897 1.00 93.19 174 GLY A CA 1
ATOM 1382 C C . GLY A 1 174 ? 13.115 -8.564 -10.775 1.00 93.19 174 GLY A C 1
ATOM 1383 O O . GLY A 1 174 ? 14.167 -7.958 -10.988 1.00 93.19 174 GLY A O 1
ATOM 1384 N N . ILE A 1 175 ? 12.577 -8.626 -9.551 1.00 93.19 175 ILE A N 1
ATOM 1385 C CA . ILE A 1 175 ? 13.190 -8.033 -8.353 1.00 93.19 175 ILE A CA 1
ATOM 1386 C C . ILE A 1 175 ? 13.208 -9.066 -7.225 1.00 93.19 175 ILE A C 1
ATOM 1388 O O . ILE A 1 175 ? 12.209 -9.263 -6.549 1.00 93.19 175 ILE A O 1
ATOM 1392 N N . GLY A 1 176 ? 14.359 -9.706 -7.006 1.00 82.56 176 GLY A N 1
ATOM 1393 C CA . GLY A 1 176 ? 14.721 -10.402 -5.759 1.00 82.56 176 GLY A CA 1
ATOM 1394 C C . GLY A 1 176 ? 13.608 -11.186 -5.052 1.00 82.56 176 GLY A C 1
ATOM 1395 O O . GLY A 1 176 ? 13.242 -10.839 -3.934 1.00 82.56 176 GLY A O 1
ATOM 1396 N N . GLY A 1 177 ? 13.064 -12.228 -5.687 1.00 89.69 177 GLY A N 1
ATOM 1397 C CA . GLY A 1 177 ? 12.037 -13.092 -5.086 1.00 89.69 177 GLY A CA 1
ATOM 1398 C C . GLY A 1 177 ? 10.639 -12.469 -4.977 1.00 89.69 177 GLY A C 1
ATOM 1399 O O . GLY A 1 177 ? 9.720 -13.134 -4.505 1.00 89.69 177 GLY A O 1
ATOM 1400 N N . PHE A 1 178 ? 10.454 -11.224 -5.424 1.00 96.44 178 PHE A N 1
ATOM 1401 C CA . PHE A 1 178 ? 9.142 -10.610 -5.579 1.00 96.44 178 PHE A CA 1
ATOM 1402 C C . PHE A 1 178 ? 8.570 -10.890 -6.971 1.00 96.44 178 PHE A C 1
ATOM 1404 O O . PHE A 1 178 ? 9.227 -10.694 -7.993 1.00 96.44 178 PHE A O 1
ATOM 1411 N N . SER A 1 179 ? 7.306 -11.297 -6.990 1.00 95.12 179 SER A N 1
ATOM 1412 C CA . SER A 1 179 ? 6.460 -11.405 -8.175 1.00 95.12 179 SER A CA 1
ATOM 1413 C C . SER A 1 179 ? 5.559 -10.180 -8.289 1.00 95.12 179 SER A C 1
ATOM 1415 O O . SER A 1 179 ? 5.102 -9.644 -7.277 1.00 95.12 179 SER A O 1
ATOM 1417 N N . THR A 1 180 ? 5.274 -9.747 -9.516 1.00 94.69 180 THR A N 1
ATOM 1418 C CA . THR A 1 180 ? 4.342 -8.645 -9.787 1.00 94.69 180 THR A CA 1
ATOM 1419 C C . THR A 1 180 ? 2.916 -9.171 -9.935 1.00 94.69 180 THR A C 1
ATOM 1421 O O . THR A 1 180 ? 2.666 -10.061 -10.743 1.00 94.69 180 THR A O 1
ATOM 1424 N N . LEU A 1 181 ? 1.973 -8.589 -9.194 1.00 93.56 181 LEU A N 1
ATOM 1425 C CA . LEU A 1 181 ? 0.537 -8.805 -9.351 1.00 93.56 181 LEU A CA 1
ATOM 1426 C C . LEU A 1 181 ? -0.063 -7.528 -9.939 1.00 93.56 181 LEU A C 1
ATOM 1428 O O . LEU A 1 181 ? -0.187 -6.522 -9.245 1.00 93.56 181 LEU A O 1
ATOM 1432 N N . SER A 1 182 ? -0.411 -7.568 -11.222 1.00 91.38 182 SER A N 1
ATOM 1433 C CA . SER A 1 182 ? -0.949 -6.419 -11.961 1.00 91.38 182 SER A CA 1
ATOM 1434 C C . SER A 1 182 ? -2.088 -6.854 -12.880 1.00 91.38 182 SER A C 1
ATOM 1436 O O . SER A 1 182 ? -2.125 -8.005 -13.322 1.00 91.38 182 SER A O 1
ATOM 1438 N N . GLN A 1 183 ? -3.030 -5.951 -13.149 1.00 83.19 183 GLN A N 1
ATOM 1439 C CA . GLN A 1 183 ? -4.068 -6.175 -14.159 1.00 83.19 183 GLN A CA 1
ATOM 1440 C C . GLN A 1 183 ? -3.569 -5.817 -15.558 1.00 83.19 183 GLN A C 1
ATOM 1442 O O . GLN A 1 183 ? -2.568 -5.120 -15.718 1.00 83.19 183 GLN A O 1
ATOM 1447 N N . ARG A 1 184 ? -4.307 -6.246 -16.585 1.00 79.25 184 ARG A N 1
ATOM 1448 C CA . ARG A 1 184 ? -4.126 -5.725 -17.943 1.00 79.25 184 ARG A CA 1
ATOM 1449 C C . ARG A 1 184 ? -4.822 -4.367 -18.058 1.00 79.25 184 ARG A C 1
ATOM 1451 O O . ARG A 1 184 ? -5.993 -4.253 -17.709 1.00 79.25 184 ARG A O 1
ATOM 1458 N N . GLY A 1 185 ? -4.118 -3.376 -18.596 1.00 83.69 185 GLY A N 1
ATOM 1459 C CA . GLY A 1 185 ? -4.653 -2.040 -18.861 1.00 83.69 185 GLY A CA 1
ATOM 1460 C C . GLY A 1 185 ? -4.164 -0.959 -17.890 1.00 83.69 185 GLY A C 1
ATOM 1461 O O . GLY A 1 185 ? -3.458 -1.261 -16.929 1.00 83.69 185 GLY A O 1
ATOM 1462 N N . PRO A 1 186 ? -4.515 0.307 -18.169 1.00 86.88 186 PRO A N 1
ATOM 1463 C CA . PRO A 1 186 ? -3.984 1.457 -17.454 1.00 86.88 186 PRO A CA 1
ATOM 1464 C C . PRO A 1 186 ? -4.562 1.605 -16.047 1.00 86.88 186 PRO A C 1
ATOM 1466 O O . PRO A 1 186 ? -5.766 1.426 -15.829 1.00 86.88 186 PRO A O 1
ATOM 1469 N N . THR A 1 187 ? -3.697 2.015 -15.124 1.00 88.62 187 THR A N 1
ATOM 1470 C CA . THR A 1 187 ? -4.034 2.417 -13.752 1.00 88.62 187 THR A CA 1
ATOM 1471 C C . THR A 1 187 ? -3.893 3.922 -13.548 1.00 88.62 187 THR A C 1
ATOM 1473 O O . THR A 1 187 ? -4.307 4.418 -12.510 1.00 88.62 187 THR A O 1
ATOM 1476 N N . GLN A 1 188 ? -3.443 4.653 -14.571 1.00 87.50 188 GLN A N 1
ATOM 1477 C CA . GLN A 1 188 ? -3.454 6.110 -14.626 1.00 87.50 188 GLN A CA 1
ATOM 1478 C C . GLN A 1 188 ? -4.114 6.615 -15.926 1.00 87.50 188 GLN A C 1
ATOM 1480 O O . GLN A 1 188 ? -4.065 5.950 -16.963 1.00 87.50 188 GLN A O 1
ATOM 1485 N N . GLN A 1 189 ? -4.684 7.823 -15.907 1.00 85.62 189 GLN A N 1
ATOM 1486 C CA . GLN A 1 189 ? -5.276 8.506 -17.068 1.00 85.62 189 GLN A CA 1
ATOM 1487 C C . GLN A 1 189 ? -4.306 8.698 -18.246 1.00 85.62 189 GLN A C 1
ATOM 1489 O O . GLN A 1 189 ? -4.757 8.802 -19.383 1.00 85.62 189 GLN A O 1
ATOM 1494 N N . SER A 1 190 ? -2.990 8.686 -18.005 1.00 86.44 190 SER A N 1
ATOM 1495 C CA . SER A 1 190 ? -1.960 8.745 -19.054 1.00 86.44 190 SER A CA 1
ATOM 1496 C C . SER A 1 190 ? -1.907 7.496 -19.948 1.00 86.44 190 SER A C 1
ATOM 1498 O O . SER A 1 190 ? -1.195 7.488 -20.950 1.00 86.44 190 SER A O 1
ATOM 1500 N N . GLY A 1 191 ? -2.624 6.426 -19.587 1.00 88.94 191 GLY A N 1
ATOM 1501 C CA . GLY A 1 191 ? -2.593 5.149 -20.300 1.00 88.94 191 GLY A CA 1
ATOM 1502 C C . GLY A 1 191 ? -1.559 4.156 -19.761 1.00 88.94 191 GLY A C 1
ATOM 1503 O O . GLY A 1 191 ? -1.450 3.053 -20.296 1.00 88.94 191 GLY A O 1
ATOM 1504 N N . ARG A 1 192 ? -0.843 4.506 -18.687 1.00 92.00 192 ARG A N 1
ATOM 1505 C CA . ARG A 1 192 ? 0.170 3.649 -18.055 1.00 92.00 192 ARG A CA 1
ATOM 1506 C C . ARG A 1 192 ? -0.392 2.782 -16.926 1.00 92.00 192 ARG A C 1
ATOM 1508 O O . ARG A 1 192 ? -1.367 3.157 -16.272 1.00 92.00 192 ARG A O 1
ATOM 1515 N N . ASN A 1 193 ? 0.232 1.630 -16.688 1.00 93.12 193 ASN A N 1
ATOM 1516 C CA . ASN A 1 193 ? -0.031 0.738 -15.555 1.00 93.12 193 ASN A CA 1
ATOM 1517 C C . ASN A 1 193 ? 1.095 0.889 -14.527 1.00 93.12 193 ASN A C 1
ATOM 1519 O O . ASN A 1 193 ? 2.157 0.283 -14.648 1.00 93.12 193 ASN A O 1
ATOM 1523 N N . LEU A 1 194 ? 0.872 1.761 -13.547 1.00 95.31 194 LEU A N 1
ATOM 1524 C CA . LEU A 1 194 ? 1.865 2.181 -12.554 1.00 95.31 194 LEU A CA 1
ATOM 1525 C C . LEU A 1 194 ? 1.534 1.678 -11.147 1.00 95.31 194 LEU A C 1
ATOM 1527 O O . LEU A 1 194 ? 2.429 1.538 -10.315 1.00 95.31 194 LEU A O 1
ATOM 1531 N N . ASP A 1 195 ? 0.259 1.385 -10.896 1.00 96.19 195 ASP A N 1
ATOM 1532 C CA . ASP A 1 195 ? -0.285 1.034 -9.592 1.00 96.19 195 ASP A CA 1
ATOM 1533 C C . ASP A 1 195 ? -0.561 -0.464 -9.551 1.00 96.19 195 ASP A C 1
ATOM 1535 O O . ASP A 1 195 ? -1.441 -0.986 -10.235 1.00 96.19 195 ASP A O 1
ATOM 1539 N N . TYR A 1 196 ? 0.210 -1.194 -8.760 1.00 96.44 196 TYR A N 1
ATOM 1540 C CA . TYR A 1 196 ? 0.070 -2.644 -8.675 1.00 96.44 196 TYR A CA 1
ATOM 1541 C C . TYR A 1 196 ? 0.642 -3.159 -7.357 1.00 96.44 196 TYR A C 1
ATOM 1543 O O . TYR A 1 196 ? 0.971 -2.385 -6.455 1.00 96.44 196 TYR A O 1
ATOM 1551 N N . PHE A 1 197 ? 0.747 -4.482 -7.222 1.00 96.94 197 PHE A N 1
ATOM 1552 C CA . PHE A 1 197 ? 1.396 -5.100 -6.074 1.00 96.94 197 PHE A CA 1
ATOM 1553 C C . PHE A 1 197 ? 2.658 -5.850 -6.478 1.00 96.94 197 PHE A C 1
ATOM 1555 O O . PHE A 1 197 ? 2.738 -6.462 -7.543 1.00 96.94 197 PHE A O 1
ATOM 1562 N N . MET A 1 198 ? 3.637 -5.863 -5.583 1.00 97.00 198 MET A N 1
ATOM 1563 C CA . MET A 1 198 ? 4.745 -6.807 -5.619 1.00 97.00 198 MET A CA 1
ATOM 1564 C C . MET A 1 198 ? 4.721 -7.655 -4.354 1.00 97.00 198 MET A C 1
ATOM 1566 O O . MET A 1 198 ? 4.538 -7.132 -3.254 1.00 97.00 198 MET A O 1
ATOM 1570 N N . THR A 1 199 ? 4.927 -8.964 -4.475 1.00 96.38 199 THR A N 1
ATOM 1571 C CA . THR A 1 199 ? 4.943 -9.851 -3.307 1.00 96.38 199 THR A CA 1
ATOM 1572 C C . THR A 1 199 ? 5.953 -10.983 -3.410 1.00 96.38 199 THR A C 1
ATOM 1574 O O . THR A 1 199 ? 6.157 -11.537 -4.482 1.00 96.38 199 THR A O 1
ATOM 1577 N N . ASN A 1 200 ? 6.548 -11.357 -2.278 1.00 94.81 200 ASN A N 1
ATOM 1578 C CA . ASN A 1 200 ? 7.318 -12.595 -2.114 1.00 94.81 200 ASN A CA 1
ATOM 1579 C C . ASN A 1 200 ? 6.519 -13.669 -1.338 1.00 94.81 200 ASN A C 1
ATOM 1581 O O . ASN A 1 200 ? 7.088 -14.576 -0.729 1.00 94.81 200 ASN A O 1
ATOM 1585 N N . VAL A 1 201 ? 5.186 -13.543 -1.328 1.00 91.44 201 VAL A N 1
ATOM 1586 C CA . VAL A 1 201 ? 4.234 -14.570 -0.891 1.00 91.44 201 VAL A CA 1
ATOM 1587 C C . VAL A 1 201 ? 3.807 -15.377 -2.116 1.00 91.44 201 VAL A C 1
ATOM 1589 O O . VAL A 1 201 ? 3.568 -14.810 -3.179 1.00 91.44 201 VAL A O 1
ATOM 1592 N N . SER A 1 202 ? 3.673 -16.696 -1.969 1.00 88.00 202 SER A N 1
ATOM 1593 C CA . SER A 1 202 ? 3.090 -17.534 -3.020 1.00 88.00 202 SER A CA 1
ATOM 1594 C C . SER A 1 202 ? 1.604 -17.206 -3.199 1.00 88.00 202 SER A C 1
ATOM 1596 O O . SER A 1 202 ? 0.829 -17.272 -2.242 1.00 88.00 202 SER A O 1
ATOM 1598 N N . VAL A 1 203 ? 1.208 -16.842 -4.419 1.00 85.62 203 VAL A N 1
ATOM 1599 C CA . VAL A 1 203 ? -0.175 -16.505 -4.774 1.00 85.62 203 VAL A CA 1
ATOM 1600 C C . VAL A 1 203 ? -0.710 -17.580 -5.708 1.00 85.62 203 VAL A C 1
ATOM 1602 O O . VAL A 1 203 ? -0.235 -17.718 -6.829 1.00 85.62 203 VAL A O 1
ATOM 1605 N N . GLN A 1 204 ? -1.708 -18.334 -5.242 1.00 78.19 204 GLN A N 1
ATOM 1606 C CA . GLN A 1 204 ? -2.357 -19.379 -6.046 1.00 78.19 204 GLN A CA 1
ATOM 1607 C C . GLN A 1 204 ? -3.247 -18.789 -7.147 1.00 78.19 204 GLN A C 1
ATOM 1609 O O . GLN A 1 204 ? -3.283 -19.298 -8.260 1.00 78.19 204 GLN A O 1
ATOM 1614 N N . SER A 1 205 ? -3.965 -17.710 -6.834 1.00 74.06 205 SER A N 1
ATOM 1615 C CA . SER A 1 205 ? -4.830 -16.999 -7.775 1.00 74.06 205 SER A CA 1
ATOM 1616 C C . SER A 1 205 ? -5.050 -15.566 -7.309 1.00 74.06 205 SER A C 1
ATOM 1618 O O . SER A 1 205 ? -5.206 -15.330 -6.107 1.00 74.06 205 SER A O 1
ATOM 1620 N N . SER A 1 206 ? -5.151 -14.630 -8.246 1.00 80.62 206 SER A N 1
ATOM 1621 C CA . SER A 1 206 ? -5.545 -13.249 -7.981 1.00 80.62 206 SER A CA 1
ATOM 1622 C C . SER A 1 206 ? -6.568 -12.774 -9.007 1.00 80.62 206 SER A C 1
ATOM 1624 O O . SER A 1 206 ? -6.504 -13.117 -10.184 1.00 80.62 206 SER A O 1
ATOM 1626 N N . GLU A 1 207 ? -7.506 -11.954 -8.544 1.00 80.44 207 GLU A N 1
ATOM 1627 C CA . GLU A 1 207 ? -8.386 -11.151 -9.386 1.00 80.44 207 GLU A CA 1
ATOM 1628 C C . GLU A 1 207 ? -8.094 -9.695 -9.037 1.00 80.44 207 GLU A C 1
ATOM 1630 O O . GLU A 1 207 ? -8.114 -9.330 -7.860 1.00 80.44 207 GLU A O 1
ATOM 1635 N N . ILE A 1 208 ? -7.770 -8.884 -10.039 1.00 80.00 208 ILE A N 1
ATOM 1636 C CA . ILE A 1 208 ? -7.401 -7.482 -9.847 1.00 80.00 208 ILE A CA 1
ATOM 1637 C C . ILE A 1 208 ? -8.461 -6.637 -10.536 1.00 80.00 208 ILE A C 1
ATOM 1639 O O . ILE A 1 208 ? -8.796 -6.886 -11.696 1.00 80.00 208 ILE A O 1
ATOM 1643 N N . ARG A 1 209 ? -9.015 -5.668 -9.805 1.00 80.06 209 ARG A N 1
ATOM 1644 C CA . ARG A 1 209 ? -10.102 -4.810 -10.275 1.00 80.06 209 ARG A CA 1
ATOM 1645 C C . ARG A 1 209 ? -9.668 -3.362 -10.181 1.00 80.06 209 ARG A C 1
ATOM 1647 O O . ARG A 1 209 ? -9.192 -2.937 -9.140 1.00 80.06 209 ARG A O 1
ATOM 1654 N N . ARG A 1 210 ? -9.911 -2.597 -11.242 1.00 79.44 210 ARG A N 1
ATOM 1655 C CA . ARG A 1 210 ? -9.804 -1.138 -11.192 1.00 79.44 210 ARG A CA 1
ATOM 1656 C C . ARG A 1 210 ? -11.118 -0.490 -10.795 1.00 79.44 210 ARG A C 1
ATOM 1658 O O . ARG A 1 210 ? -12.17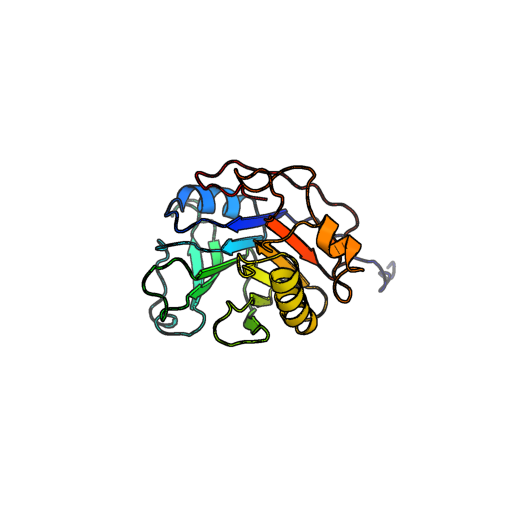4 -0.854 -11.311 1.00 79.44 210 ARG A O 1
ATOM 1665 N N . GLU A 1 211 ? -11.034 0.542 -9.973 1.00 79.94 211 GLU A N 1
ATOM 1666 C CA . GLU A 1 211 ? -12.153 1.429 -9.676 1.00 79.94 211 GLU A CA 1
ATOM 1667 C C . GLU A 1 211 ? -11.763 2.883 -9.967 1.00 79.94 211 GLU A C 1
ATOM 1669 O O . GLU A 1 211 ? -10.686 3.337 -9.581 1.00 79.94 211 GLU A O 1
ATOM 1674 N N . ASN A 1 212 ? -12.636 3.628 -10.654 1.00 77.00 212 ASN A N 1
ATOM 1675 C CA . ASN A 1 212 ? -12.448 5.065 -10.865 1.00 77.00 212 ASN A CA 1
ATOM 1676 C C . ASN A 1 212 ? -12.742 5.827 -9.571 1.00 77.00 212 ASN A C 1
ATOM 1678 O O . ASN A 1 212 ? -13.806 5.668 -8.970 1.00 77.00 212 ASN A O 1
ATOM 1682 N N . VAL A 1 213 ? -11.778 6.634 -9.137 1.00 72.19 213 VAL A N 1
ATOM 1683 C CA . VAL A 1 213 ? -11.732 7.200 -7.789 1.00 72.19 213 VAL A CA 1
ATOM 1684 C C . VAL A 1 213 ? -11.258 8.654 -7.796 1.00 72.19 213 VAL A C 1
ATOM 1686 O O . VAL A 1 213 ? -10.356 8.997 -7.058 1.00 72.19 213 VAL A O 1
ATOM 1689 N N . MET A 1 214 ? -11.868 9.534 -8.601 1.00 76.06 214 MET A N 1
ATOM 1690 C CA . MET A 1 214 ? -11.639 11.003 -8.577 1.00 76.06 214 MET A CA 1
ATOM 1691 C C . MET A 1 214 ? -10.165 11.432 -8.362 1.00 76.06 214 MET A C 1
ATOM 1693 O O . MET A 1 214 ? -9.866 12.333 -7.577 1.00 76.06 214 MET A O 1
ATOM 1697 N N . SER A 1 215 ? -9.262 10.726 -9.031 1.00 79.00 215 SER A N 1
ATOM 1698 C CA . SER A 1 215 ? -7.817 10.922 -9.120 1.00 79.00 215 SER A CA 1
ATOM 1699 C C . SER A 1 215 ? -7.451 10.572 -10.563 1.00 79.00 215 SER A C 1
ATOM 1701 O O . SER A 1 215 ? -8.230 9.893 -11.248 1.00 79.00 215 SER A O 1
ATOM 1703 N N . ASP A 1 216 ? -6.302 11.027 -11.053 1.00 79.88 216 ASP A N 1
ATOM 1704 C CA . ASP A 1 216 ? -5.805 10.511 -12.328 1.00 79.88 216 ASP A CA 1
ATOM 1705 C C . ASP A 1 216 ? -5.363 9.036 -12.214 1.00 79.88 216 ASP A C 1
ATOM 1707 O O . ASP A 1 216 ? -5.240 8.376 -13.242 1.00 79.88 216 ASP A O 1
ATOM 1711 N N . HIS A 1 217 ? -5.202 8.507 -10.995 1.00 87.31 217 HIS A N 1
ATOM 1712 C CA . HIS A 1 217 ? -4.967 7.096 -10.704 1.00 87.31 217 HIS A CA 1
ATOM 1713 C C . HIS A 1 217 ? -6.268 6.376 -10.328 1.00 87.31 217 HIS A C 1
ATOM 1715 O O . HIS A 1 217 ? -7.073 6.852 -9.520 1.00 87.31 217 HIS A O 1
ATOM 1721 N N . PHE A 1 218 ? -6.446 5.179 -10.878 1.00 85.69 218 PHE A N 1
ATOM 1722 C CA . PHE A 1 218 ? -7.481 4.233 -10.479 1.00 85.69 218 PHE A CA 1
ATOM 1723 C C . PHE A 1 218 ? -7.059 3.509 -9.191 1.00 85.69 218 PHE A C 1
ATOM 1725 O O . PHE A 1 218 ? -5.881 3.229 -8.983 1.00 85.69 218 PHE A O 1
ATOM 1732 N N . SER A 1 219 ? -8.021 3.159 -8.335 1.00 87.25 219 SER A N 1
ATOM 1733 C CA . SER A 1 219 ? -7.762 2.205 -7.248 1.00 87.25 219 SER A CA 1
ATOM 1734 C C . SER A 1 219 ? -7.632 0.813 -7.853 1.00 87.25 219 SER A C 1
ATOM 1736 O O . SER A 1 219 ? -8.420 0.475 -8.738 1.00 87.25 219 SER A O 1
ATOM 1738 N N . VAL A 1 220 ? -6.683 0.020 -7.356 1.00 87.00 220 VAL A N 1
ATOM 1739 C CA . VAL A 1 220 ? -6.355 -1.340 -7.827 1.00 87.00 220 VAL A CA 1
ATOM 1740 C C . VAL A 1 220 ? -6.452 -2.350 -6.694 1.00 87.00 220 VAL A C 1
ATOM 1742 O O . VAL A 1 220 ? -6.148 -1.952 -5.546 1.00 87.00 220 VAL A O 1
#

pLDDT: mean 88.44, std 12.1, range [39.88, 98.56]

Solvent-accessible surface area (backbone atoms only — not comparable to full-atom values): 12288 Å² total; per-residue (Å²): 133,87,78,78,65,93,77,68,77,80,86,75,92,80,42,69,34,22,32,47,30,81,37,37,67,63,56,69,58,51,35,55,51,56,69,72,25,48,30,34,14,33,25,14,45,26,71,73,88,72,81,72,54,78,94,32,66,90,46,81,62,31,68,50,76,46,70,61,47,47,94,90,56,66,39,68,29,26,34,43,40,36,62,52,77,86,53,90,74,50,49,52,29,33,29,38,38,24,59,50,62,67,80,44,71,50,76,41,62,38,91,46,91,90,51,66,43,30,47,34,36,36,32,91,88,44,31,40,26,8,38,49,39,58,86,76,46,50,70,57,10,47,52,40,48,45,49,30,55,74,70,52,67,83,49,27,41,35,21,21,36,42,41,35,46,70,68,55,43,55,75,68,74,50,47,90,76,38,47,80,51,69,65,92,67,54,26,31,78,88,63,44,39,27,52,38,33,40,24,51,51,93,75,94,78,88,86,74,57,77,42,89,58,93,38,65,28,34,31,54

Radius of gyration: 17.13 Å; Cα contacts (8 Å, |Δi|>4): 502; chains: 1; bounding box: 43×60×43 Å

Secondary structure (DSSP, 8-state):
-PPPPTT--------EEEEE-TT---HHHHHHHHHH-SEEEEE---S------GGGTT-SSEEEEEE-S-SSS--EEEEEEEE-TTSTTS--EEEEEESS-EEEEEEE--SSTTS--EEEEEETTEEEEEEE--SS-HHHHHHHHHHHHTTSPSSEEEEEE-SS-HHHHHHTT-BTTBEEE--SS-SBTTS---EEEEESS--S------B--SSSBPB-

Mean predicted aligned error: 5.9 Å

Sequence (220 aa):
MPKQDPNATTTRKRKIGTWNMQGSTNWNQVKRIAKDTDLLALQETGSHPFRVPKSQVGKPIMRFTHNFGTRRRPINRHVAYWENKINKHNRNSLVVISKSPIKNARLIEGPAKTLRPALFTETDDGNFASFHAPSKHDNVSFGVTRSVLSKMPSKTIVGGDFNMEPSYVQKKGGIGGFSTLSQRGPTQQSGRNLDYFMTNVSVQSSEIRRENVMSDHFSV